Protein AF-0000000086738250 (afdb_homodimer)

Secondary structure (DSSP, 8-state):
--S----EEEEEHHHHTTT-TTS-HHHHHHHHTTTSSEEEEE-GGG-EEEEETTEEEEEPPPTT--S--TTHHHHHHHHHHHHHHHT---HHHHHHHHHHHHHHHHHSSSSS--HHHHHHHHHHHHHHHHHHHTT------------/-------EEEEEHHHHTTT-TTS-HHHHHHHHTTTSSEEEEE-GGG-EEEEETTEEEEEPPPTT--S--TTHHHHHHHHHHHHHHHT---HHHHHHHHHHHHHHHHHSSSSS--HHHHHHHHHHHHHHHHHHHHT------------

Foldseek 3Di:
DPVPDQQEAQEEPVVCCVVPVPDDPQQSQLVCQCPGQW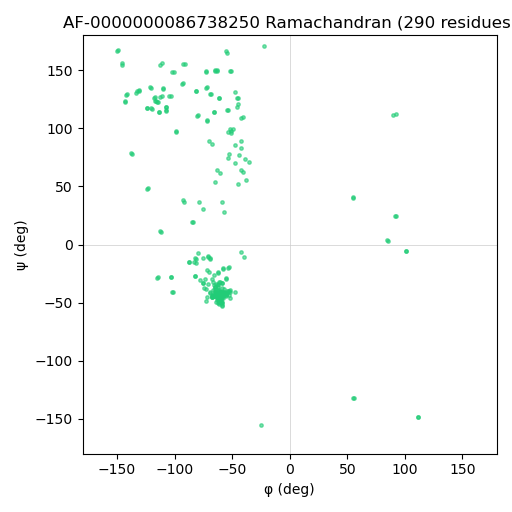YKYAYPQQAIWIYHNSHIDGAHADPQADPDLVCLSVQLVVQLVLCVVVPPDPPRLSSNLSRVLSSVQNNPPDVDRDPVSVVVSNVVVVVSVVVVVVVPPPPPPPPPPDD/DPVPPQQEAQEEPVVCCVVPVPDDPQQSQLVCQCPGQWYKYAYPQQAIWIYHNSHIDGAHADPLADPDLVCLSVQLVVQLVLCVVVPPDPPRLSSNLSRVLSSVQNNPPDNDRDPVSVVVSNVVVVVSVVVVVPVPPCPVPPPPPDD

InterPro domains:
  IPR002173 Carbohydrate/purine kinase, PfkB, conserved site [PS00584] (68-81)
  IPR011611 Carbohydrate kinase PfkB [PF00294] (27-113)
  IPR029056 Ribokinase-like [G3DSA:3.40.1190.20] (2-119)
  IPR029056 Ribokinase-like [SSF53613] (14-113)
  IPR052700 Carbohydrate kinase PfkB-like [PTHR43320] (13-122)

Solvent-accessible surface area (backbone atoms only — not comparable to full-atom values): 15496 Å² total; per-residue (Å²): 130,69,91,56,65,53,49,48,34,38,35,30,43,74,52,44,45,78,75,43,72,82,50,54,64,64,57,46,33,17,58,49,6,65,73,24,63,33,28,38,36,34,45,72,87,75,12,34,33,43,8,43,77,49,35,62,45,79,32,70,53,41,87,60,54,38,92,55,55,37,39,28,62,41,39,23,49,36,34,40,38,48,32,52,36,49,59,59,78,55,61,65,61,37,44,43,50,9,28,46,50,12,19,51,58,35,46,41,88,58,79,48,58,49,52,66,54,51,33,51,48,37,52,47,50,49,56,56,47,58,60,57,60,62,69,71,59,80,77,72,72,77,77,75,75,81,122,129,67,88,59,63,55,49,48,34,37,35,30,41,74,51,44,45,77,75,44,72,84,50,55,63,62,56,44,35,15,57,50,5,65,73,25,62,32,26,39,36,34,46,72,87,75,12,34,34,42,7,42,76,49,34,60,45,78,30,69,53,40,87,60,53,37,92,56,54,39,38,27,62,43,40,23,48,35,34,40,38,50,33,52,37,49,60,62,76,56,60,66,62,37,43,44,51,10,29,46,50,11,19,52,58,35,45,43,87,58,80,48,58,48,53,65,55,52,33,50,48,37,51,48,49,49,56,55,47,58,57,57,61,59,68,71,57,82,76,71,71,79,81,74,78,81,125

Organism: Gossypium schwendimanii (NCBI:txid34291)

Radius of gyration: 20.18 Å; Cα contacts (8 Å, |Δi|>4): 534; chains: 2; bounding box: 104×48×41 Å

pLDDT: mean 74.21, std 20.41, range [23.3, 97.75]

Sequence (294 aa):
MSPALRDTMMITARALCHFSSKESPISATRYLSHFVPLVSVTDGPKGSYIGVKGEAVYIPPSPCVPVDTCGAGDAYASGVLYGILRGVSDLKGMGTLAARIAATVVGQQGTRLRVQDAVDLAESFAFNLKGSSSSVSSDVGSDHISSMSPALRDTMMITARALCHFSSKESPISATRYLSHFVPLVSVTDGPKGSYIGVKGEAVYIPPSPCVPVDTCGAGDAYASGVLYGILRGVSDLKGMGTLAARIAATVVGQQGTRLRVQDAVDLAESFAFNLKGSSSSVSSDVGSDHISS

Structure (mmCIF, N/CA/C/O backbone):
data_AF-0000000086738250-model_v1
#
loop_
_entity.id
_entity.type
_entity.pdbx_description
1 polymer 'Carbohydrate kinase PfkB domain-containing protein'
#
loop_
_atom_site.group_PDB
_atom_site.id
_atom_site.type_symbol
_atom_site.label_atom_id
_atom_site.label_alt_id
_atom_site.label_comp_id
_atom_site.label_asym_id
_atom_site.label_entity_id
_atom_site.label_seq_id
_atom_site.pdbx_PDB_ins_code
_atom_site.Cartn_x
_atom_site.Cartn_y
_atom_site.Cartn_z
_atom_site.occupancy
_atom_site.B_iso_or_equiv
_atom_site.auth_seq_id
_atom_site.auth_comp_id
_atom_site.auth_asym_id
_atom_site.auth_atom_id
_atom_site.pdbx_PDB_model_num
ATOM 1 N N . MET A 1 1 ? -22.438 -4.637 9.43 1 27.69 1 MET A N 1
ATOM 2 C CA . MET A 1 1 ? -21.047 -4.766 9.867 1 27.69 1 MET A CA 1
ATOM 3 C C . MET A 1 1 ? -20.156 -3.801 9.094 1 27.69 1 MET A C 1
ATOM 5 O O . MET A 1 1 ? -20.172 -3.775 7.867 1 27.69 1 MET A O 1
ATOM 9 N N . SER A 1 2 ? -19.938 -2.691 9.57 1 34.25 2 SER A N 1
ATOM 10 C CA . SER A 1 2 ? -19.25 -1.516 9.047 1 34.25 2 SER A CA 1
ATOM 11 C C . SER A 1 2 ? -17.969 -1.904 8.312 1 34.25 2 SER A C 1
ATOM 13 O O . SER A 1 2 ? -17.25 -2.807 8.75 1 34.25 2 SER A O 1
ATOM 15 N N . PRO A 1 3 ? -17.922 -1.812 7.156 1 38.69 3 PRO A N 1
ATOM 16 C CA . PRO A 1 3 ? -16.719 -2.271 6.461 1 38.69 3 PRO A CA 1
ATOM 17 C C . PRO A 1 3 ? -15.43 -1.964 7.227 1 38.69 3 PRO A C 1
ATOM 19 O O . PRO A 1 3 ? -15.047 -0.797 7.359 1 38.69 3 PRO A O 1
ATOM 22 N N . ALA A 1 4 ? -15.211 -2.385 8.555 1 40.97 4 ALA A N 1
ATOM 23 C CA . ALA A 1 4 ? -14.234 -2.4 9.633 1 40.97 4 ALA A CA 1
ATOM 24 C C . ALA A 1 4 ? -12.812 -2.299 9.086 1 40.97 4 ALA A C 1
ATOM 26 O O . ALA A 1 4 ? -12.594 -2.375 7.875 1 40.97 4 ALA A O 1
ATOM 27 N N . LEU A 1 5 ? -11.781 -2.859 9.945 1 45.53 5 LEU A N 1
ATOM 28 C CA . LEU A 1 5 ? -10.32 -2.875 10.039 1 45.53 5 LEU A CA 1
ATOM 29 C C . LEU A 1 5 ? -9.703 -3.496 8.789 1 45.53 5 LEU A C 1
ATOM 31 O O . LEU A 1 5 ? -10 -4.645 8.453 1 45.53 5 LEU A O 1
ATOM 35 N N . ARG A 1 6 ? -9.789 -3.086 7.539 1 58.81 6 ARG A N 1
ATOM 36 C CA . ARG A 1 6 ? -9.445 -3.912 6.387 1 58.81 6 ARG A CA 1
ATOM 37 C C . ARG A 1 6 ? -7.938 -4.145 6.309 1 58.81 6 ARG A C 1
ATOM 39 O O . ARG A 1 6 ? -7.152 -3.205 6.449 1 58.81 6 ARG A O 1
ATOM 46 N N . ASP A 1 7 ? -7.441 -5.27 7 1 77.12 7 ASP A N 1
ATOM 47 C CA . ASP A 1 7 ? -6.098 -5.805 6.816 1 77.12 7 ASP A CA 1
ATOM 48 C C . ASP A 1 7 ? -5.816 -6.086 5.344 1 77.12 7 ASP A C 1
ATOM 50 O O . ASP A 1 7 ? -6.488 -6.91 4.723 1 77.12 7 ASP A O 1
ATOM 54 N N . THR A 1 8 ? -5.156 -5.098 4.781 1 88.12 8 THR A N 1
ATOM 55 C CA . THR A 1 8 ? -4.816 -5.27 3.373 1 88.12 8 THR A CA 1
ATOM 56 C C . THR A 1 8 ? -3.357 -5.695 3.219 1 88.12 8 THR A C 1
ATOM 58 O O . THR A 1 8 ? -2.533 -5.434 4.098 1 88.12 8 THR A O 1
ATOM 61 N N . MET A 1 9 ? -3.123 -6.434 2.234 1 92.38 9 MET A N 1
ATOM 62 C CA . MET A 1 9 ? -1.775 -6.824 1.833 1 92.38 9 MET A CA 1
ATOM 63 C C . MET A 1 9 ? -1.503 -6.434 0.385 1 92.38 9 MET A C 1
ATOM 65 O O . MET A 1 9 ? -2.258 -6.805 -0.516 1 92.38 9 MET A O 1
ATOM 69 N N . MET A 1 10 ? -0.535 -5.566 0.178 1 94.31 10 MET A N 1
ATOM 70 C CA . MET A 1 10 ? -0.064 -5.191 -1.152 1 94.31 10 MET A CA 1
ATOM 71 C C . MET A 1 10 ? 1.308 -5.797 -1.435 1 94.31 10 MET A C 1
ATOM 73 O O . MET A 1 10 ? 2.273 -5.512 -0.726 1 94.31 10 MET A O 1
ATOM 77 N N . ILE A 1 11 ? 1.411 -6.66 -2.484 1 91.38 11 ILE A N 1
ATOM 78 C CA . ILE A 1 11 ? 2.676 -7.34 -2.748 1 91.38 11 ILE A CA 1
ATOM 79 C C . ILE A 1 11 ? 2.859 -7.52 -4.254 1 91.38 11 ILE A C 1
ATOM 81 O O . ILE A 1 11 ? 1.892 -7.461 -5.016 1 91.38 11 ILE A O 1
ATOM 85 N N . THR A 1 12 ? 4.062 -7.625 -4.66 1 88.19 12 THR A N 1
ATOM 86 C CA . THR A 1 12 ? 4.359 -7.945 -6.051 1 88.19 12 THR A CA 1
ATOM 87 C C . THR A 1 12 ? 4.488 -9.453 -6.242 1 88.19 12 THR A C 1
ATOM 89 O O . THR A 1 12 ? 4.816 -10.18 -5.301 1 88.19 12 THR A O 1
ATOM 92 N N . ALA A 1 13 ? 4.262 -9.914 -7.438 1 86.5 13 ALA A N 1
ATOM 93 C CA . ALA A 1 13 ? 4.406 -11.336 -7.742 1 86.5 13 ALA A CA 1
ATOM 94 C C . ALA A 1 13 ? 5.824 -11.82 -7.441 1 86.5 13 ALA A C 1
ATOM 96 O O . ALA A 1 13 ? 6.016 -12.953 -6.992 1 86.5 13 ALA A O 1
ATOM 97 N N . ARG A 1 14 ? 6.766 -10.977 -7.625 1 82.31 14 ARG A N 1
ATOM 98 C CA . ARG A 1 14 ? 8.156 -11.32 -7.348 1 82.31 14 ARG A CA 1
ATOM 99 C C . ARG A 1 14 ? 8.367 -11.578 -5.859 1 82.31 14 ARG A C 1
ATOM 101 O O . ARG A 1 14 ? 9.086 -12.508 -5.477 1 82.31 14 ARG A O 1
ATOM 108 N N . ALA A 1 15 ? 7.816 -10.766 -5.062 1 81.62 15 ALA A N 1
ATOM 109 C CA . ALA A 1 15 ? 7.93 -10.93 -3.617 1 81.62 15 ALA A CA 1
ATOM 110 C C . ALA A 1 15 ? 7.215 -12.195 -3.15 1 81.62 15 ALA A C 1
ATOM 112 O O . ALA A 1 15 ? 7.656 -12.859 -2.207 1 81.62 15 ALA A O 1
ATOM 113 N N . LEU A 1 16 ? 6.113 -12.562 -3.768 1 78.81 16 LEU A N 1
ATOM 114 C CA . LEU A 1 16 ? 5.332 -13.742 -3.414 1 78.81 16 LEU A CA 1
ATOM 115 C C . LEU A 1 16 ? 6.141 -15.016 -3.641 1 78.81 16 LEU A C 1
ATOM 117 O O . LEU A 1 16 ? 5.953 -16 -2.936 1 78.81 16 LEU A O 1
ATOM 121 N N . CYS A 1 17 ? 6.949 -15.016 -4.609 1 73.81 17 CYS A N 1
ATOM 122 C CA . CYS A 1 17 ? 7.746 -16.188 -4.957 1 73.81 17 CYS A CA 1
ATOM 123 C C . CYS A 1 17 ? 8.617 -16.625 -3.785 1 73.81 17 CYS A C 1
ATOM 125 O O . CYS A 1 17 ? 8.992 -17.797 -3.688 1 73.81 17 CYS A O 1
ATOM 127 N N . HIS A 1 18 ? 8.812 -15.703 -2.918 1 70.75 18 HIS A N 1
ATOM 128 C CA . HIS A 1 18 ? 9.641 -16.031 -1.763 1 70.75 18 HIS A CA 1
ATOM 129 C C . HIS A 1 18 ? 8.828 -16.734 -0.683 1 70.75 18 HIS A C 1
ATOM 131 O O . HIS A 1 18 ? 9.398 -17.359 0.22 1 70.75 18 HIS A O 1
ATOM 137 N N . PHE A 1 19 ? 7.52 -16.672 -0.781 1 67.44 19 PHE A N 1
ATOM 138 C CA . PHE A 1 19 ? 6.633 -17.297 0.199 1 67.44 19 PHE A CA 1
ATOM 139 C C . PHE A 1 19 ? 6.059 -18.594 -0.337 1 67.44 19 PHE A C 1
ATOM 141 O O . PHE A 1 19 ? 5.789 -19.531 0.43 1 67.44 19 PHE A O 1
ATOM 148 N N . SER A 1 20 ? 5.707 -18.578 -1.537 1 62.19 20 SER A N 1
ATOM 149 C CA . SER A 1 20 ? 5.07 -19.766 -2.105 1 62.19 20 SER A CA 1
ATOM 150 C C . SER A 1 20 ? 5.609 -20.062 -3.5 1 62.19 20 SER A C 1
ATOM 152 O O . SER A 1 20 ? 5.074 -19.578 -4.496 1 62.19 20 SER A O 1
ATOM 154 N N . SER A 1 21 ? 6.742 -20.641 -3.609 1 60.38 21 SER A N 1
ATOM 155 C CA . SER A 1 21 ? 7.469 -20.891 -4.852 1 60.38 21 SER A CA 1
ATOM 156 C C . SER A 1 21 ? 6.594 -21.625 -5.863 1 60.38 21 SER A C 1
ATOM 158 O O . SER A 1 21 ? 6.805 -21.5 -7.074 1 60.38 21 SER A O 1
ATOM 160 N N . LYS A 1 22 ? 5.648 -22.219 -5.492 1 63.94 22 LYS A N 1
ATOM 161 C CA . LYS A 1 22 ? 5.09 -23.156 -6.477 1 63.94 22 LYS A CA 1
ATOM 162 C C . LYS A 1 22 ? 3.721 -22.672 -6.961 1 63.94 22 LYS A C 1
ATOM 164 O O . LYS A 1 22 ? 3.115 -23.297 -7.832 1 63.94 22 LYS A O 1
ATOM 169 N N . GLU A 1 23 ? 3.398 -21.5 -6.629 1 77.81 23 GLU A N 1
ATOM 170 C CA . GLU A 1 23 ? 2.023 -21.172 -6.992 1 77.81 23 GLU A CA 1
ATOM 171 C C . GLU A 1 23 ? 1.977 -19.969 -7.941 1 77.81 23 GLU A C 1
ATOM 173 O O . GLU A 1 23 ? 2.879 -19.125 -7.934 1 77.81 23 GLU A O 1
ATOM 178 N N . SER A 1 24 ? 1.119 -20.172 -9.023 1 90 24 SER A N 1
ATOM 179 C CA . SER A 1 24 ? 0.836 -19.016 -9.859 1 90 24 SER A CA 1
ATOM 180 C C . SER A 1 24 ? 0.384 -17.828 -9.023 1 90 24 SER A C 1
ATOM 182 O O . SER A 1 24 ? -0.165 -18 -7.93 1 90 24 SER A O 1
ATOM 184 N N . PRO A 1 25 ? 0.706 -16.625 -9.516 1 91.88 25 PRO A N 1
ATOM 185 C CA . PRO A 1 25 ? 0.291 -15.445 -8.766 1 91.88 25 PRO A CA 1
ATOM 186 C C . PRO A 1 25 ? -1.201 -15.445 -8.438 1 91.88 25 PRO A C 1
ATOM 188 O O . PRO A 1 25 ? -1.599 -15.039 -7.344 1 91.88 25 PRO A O 1
ATOM 191 N N . ILE A 1 26 ? -2.018 -15.875 -9.406 1 93.88 26 ILE A N 1
ATOM 192 C CA . ILE A 1 26 ? -3.455 -15.875 -9.164 1 93.88 26 ILE A CA 1
ATOM 193 C C . ILE A 1 26 ? -3.793 -16.875 -8.062 1 93.88 26 ILE A C 1
ATOM 195 O O . ILE A 1 26 ? -4.633 -16.609 -7.199 1 93.88 26 ILE A O 1
ATOM 199 N N . SER A 1 27 ? -3.227 -18.062 -8.086 1 92.81 27 SER A N 1
ATOM 200 C CA . SER A 1 27 ? -3.459 -19.062 -7.059 1 92.81 27 SER A CA 1
ATOM 201 C C . SER A 1 27 ? -2.986 -18.578 -5.691 1 92.81 27 SER A C 1
ATOM 203 O O . SER A 1 27 ? -3.658 -18.797 -4.684 1 92.81 27 SER A O 1
ATOM 205 N N . ALA A 1 28 ? -1.826 -17.984 -5.68 1 90.5 28 ALA A N 1
ATOM 206 C CA . ALA A 1 28 ? -1.293 -17.438 -4.438 1 90.5 28 ALA A CA 1
ATOM 207 C C . ALA A 1 28 ? -2.211 -16.359 -3.879 1 90.5 28 ALA A C 1
ATOM 209 O O . ALA A 1 28 ? -2.451 -16.297 -2.67 1 90.5 28 ALA A O 1
ATOM 210 N N . THR A 1 29 ? -2.705 -15.469 -4.742 1 93.31 29 THR A N 1
ATOM 211 C CA . THR A 1 29 ? -3.625 -14.414 -4.344 1 93.31 29 THR A CA 1
ATOM 212 C C . THR A 1 29 ? -4.883 -15 -3.709 1 93.31 29 THR A C 1
ATOM 214 O O . THR A 1 29 ? -5.324 -14.539 -2.652 1 93.31 29 THR A O 1
ATOM 217 N N . ARG A 1 30 ? -5.438 -16.016 -4.355 1 93.31 30 ARG A N 1
ATOM 218 C CA . ARG A 1 30 ? -6.617 -16.703 -3.828 1 93.31 30 ARG A CA 1
ATOM 219 C C . ARG A 1 30 ? -6.34 -17.281 -2.443 1 93.31 30 ARG A C 1
ATOM 221 O O . ARG A 1 30 ? -7.141 -17.094 -1.521 1 93.31 30 ARG A O 1
ATOM 228 N N . TYR A 1 31 ? -5.273 -17.938 -2.412 1 90 31 TYR A N 1
ATOM 229 C CA . TYR A 1 31 ? -4.906 -18.594 -1.163 1 90 31 TYR A CA 1
ATOM 230 C C . TYR A 1 31 ? -4.766 -17.594 -0.034 1 90 31 TYR A C 1
ATOM 232 O O . TYR A 1 31 ? -5.352 -17.75 1.038 1 90 31 TYR A O 1
ATOM 240 N N . LEU A 1 32 ? -4.004 -16.562 -0.219 1 89 32 LEU A N 1
ATOM 241 C CA . LEU A 1 32 ? -3.734 -15.555 0.799 1 89 32 LEU A CA 1
ATOM 242 C C . LEU A 1 32 ? -5.02 -14.852 1.215 1 89 32 LEU A C 1
ATOM 244 O O . LEU A 1 32 ? -5.156 -14.422 2.363 1 89 32 LEU A O 1
ATOM 248 N N . SER A 1 33 ? -5.953 -14.703 0.279 1 92.06 33 SER A N 1
ATOM 249 C CA . SER A 1 33 ? -7.18 -13.953 0.528 1 92.06 33 SER A CA 1
ATOM 250 C C . SER A 1 33 ? -8.086 -14.688 1.507 1 92.06 33 SER A C 1
ATOM 252 O O . SER A 1 33 ? -9.078 -14.133 1.98 1 92.06 33 SER A O 1
ATOM 254 N N . HIS A 1 34 ? -7.762 -15.992 1.787 1 90.38 34 HIS A N 1
ATOM 255 C CA . HIS A 1 34 ? -8.477 -16.703 2.844 1 90.38 34 HIS A CA 1
ATOM 256 C C . HIS A 1 34 ? -8.102 -16.156 4.219 1 90.38 34 HIS A C 1
ATOM 258 O O . HIS A 1 34 ? -8.867 -16.297 5.176 1 90.38 34 HIS A O 1
ATOM 264 N N . PHE A 1 35 ? -6.926 -15.539 4.305 1 85.38 35 PHE A N 1
ATOM 265 C CA . PHE A 1 35 ? -6.395 -15.156 5.605 1 85.38 35 PHE A CA 1
ATOM 266 C C . PHE A 1 35 ? -6.316 -13.641 5.73 1 85.38 35 PHE A C 1
ATOM 268 O O . PHE A 1 35 ? -6.297 -13.102 6.844 1 85.38 35 PHE A O 1
ATOM 275 N N . VAL A 1 36 ? -6.176 -12.984 4.734 1 88.31 36 VAL A N 1
ATOM 276 C CA . VAL A 1 36 ? -6.098 -11.531 4.684 1 88.31 36 VAL A CA 1
ATOM 277 C C . VAL A 1 36 ? -7.328 -10.969 3.973 1 88.31 36 VAL A C 1
ATOM 279 O O . VAL A 1 36 ? -7.668 -11.406 2.871 1 88.31 36 VAL A O 1
ATOM 282 N N . PRO A 1 37 ? -8.047 -10.055 4.539 1 90.31 37 PRO A N 1
ATOM 283 C CA . PRO A 1 37 ? -9.32 -9.578 3.992 1 90.31 37 PRO A CA 1
ATOM 284 C C . PRO A 1 37 ? -9.195 -9.109 2.543 1 90.31 37 PRO A C 1
ATOM 286 O O . PRO A 1 37 ? -10.125 -9.297 1.748 1 90.31 37 PRO A O 1
ATOM 289 N N . LEU A 1 38 ? -8.164 -8.445 2.174 1 92.56 38 LEU A N 1
ATOM 290 C CA . LEU A 1 38 ? -7.949 -8.008 0.797 1 92.56 38 LEU A CA 1
ATOM 291 C C . LEU A 1 38 ? -6.473 -8.102 0.425 1 92.56 38 LEU A C 1
ATOM 293 O O . LEU A 1 38 ? -5.617 -7.551 1.125 1 92.56 38 LEU A O 1
ATOM 297 N N . VAL A 1 39 ? -6.164 -8.828 -0.609 1 93.75 39 VAL A N 1
ATOM 298 C CA . VAL A 1 39 ? -4.809 -9.023 -1.113 1 93.75 39 VAL A CA 1
ATOM 299 C C . VAL A 1 39 ? -4.703 -8.477 -2.535 1 93.75 39 VAL A C 1
ATOM 301 O O . VAL A 1 39 ? -5.551 -8.766 -3.383 1 93.75 39 VAL A O 1
ATOM 304 N N . SER A 1 40 ? -3.785 -7.637 -2.756 1 95.88 40 SER A N 1
ATOM 305 C CA . SER A 1 40 ? -3.488 -7.164 -4.105 1 95.88 40 SER A CA 1
ATOM 306 C C . SER A 1 40 ? -2.088 -7.578 -4.539 1 95.88 40 SER A C 1
ATOM 308 O O . SER A 1 40 ? -1.107 -7.305 -3.846 1 95.88 40 SER A O 1
ATOM 310 N N . VAL A 1 41 ? -1.977 -8.289 -5.668 1 94.12 41 VAL A N 1
ATOM 311 C CA . VAL A 1 41 ? -0.716 -8.773 -6.223 1 94.12 41 VAL A CA 1
ATOM 312 C C . VAL A 1 41 ? -0.507 -8.188 -7.617 1 94.12 41 VAL A C 1
ATOM 314 O O . VAL A 1 41 ? -1.335 -8.391 -8.508 1 94.12 41 VAL A O 1
ATOM 317 N N . THR A 1 42 ? 0.536 -7.402 -7.785 1 93.38 42 THR A N 1
ATOM 318 C CA . THR A 1 42 ? 0.885 -6.898 -9.109 1 93.38 42 THR A CA 1
ATOM 319 C C . THR A 1 42 ? 1.888 -7.824 -9.797 1 93.38 42 THR A C 1
ATOM 321 O O . THR A 1 42 ? 2.822 -8.312 -9.156 1 93.38 42 THR A O 1
ATOM 324 N N . ASP A 1 43 ? 1.705 -8.062 -11.078 1 90.19 43 ASP A N 1
ATOM 325 C CA . ASP A 1 43 ? 2.521 -8.992 -11.859 1 90.19 43 ASP A CA 1
ATOM 326 C C . ASP A 1 43 ? 3.141 -8.289 -13.07 1 90.19 43 ASP A C 1
ATOM 328 O O . ASP A 1 43 ? 3.033 -8.781 -14.195 1 90.19 43 ASP A O 1
ATOM 332 N N . GLY A 1 44 ? 3.725 -7.129 -12.805 1 84.69 44 GLY A N 1
ATOM 333 C CA . GLY A 1 44 ? 4.371 -6.383 -13.875 1 84.69 44 GLY A CA 1
ATOM 334 C C . GLY A 1 44 ? 3.449 -6.094 -15.047 1 84.69 44 GLY A C 1
ATOM 335 O O . GLY A 1 44 ? 2.334 -5.602 -14.859 1 84.69 44 GLY A O 1
ATOM 336 N N . PRO A 1 45 ? 3.982 -6.371 -16.219 1 84.25 45 PRO A N 1
ATOM 337 C CA . PRO A 1 45 ? 3.201 -6.082 -17.422 1 84.25 45 PRO A CA 1
ATOM 338 C C . PRO A 1 45 ? 2.02 -7.031 -17.609 1 84.25 45 PRO A C 1
ATOM 340 O O . PRO A 1 45 ? 1.162 -6.801 -18.469 1 84.25 45 PRO A O 1
ATOM 343 N N . LYS A 1 46 ? 1.938 -8.078 -16.859 1 90.5 46 LYS A N 1
ATOM 344 C CA . LYS A 1 46 ? 0.868 -9.062 -16.984 1 90.5 46 LYS A CA 1
ATOM 345 C C . LYS A 1 46 ? -0.399 -8.586 -16.266 1 90.5 46 LYS A C 1
ATOM 347 O O . LYS A 1 46 ? -1.473 -9.164 -16.453 1 90.5 46 LYS A O 1
ATOM 352 N N . GLY A 1 47 ? -0.279 -7.559 -15.469 1 93.5 47 GLY A N 1
ATOM 353 C CA . GLY A 1 47 ? -1.44 -7.043 -14.766 1 93.5 47 GLY A CA 1
ATOM 354 C C . GLY A 1 47 ? -1.378 -7.266 -13.266 1 93.5 47 GLY A C 1
ATOM 355 O O . GLY A 1 47 ? -0.316 -7.125 -12.656 1 93.5 47 GLY A O 1
ATOM 356 N N . SER A 1 48 ? -2.531 -7.441 -12.688 1 95.88 48 SER A N 1
ATOM 357 C CA . SER A 1 48 ? -2.615 -7.613 -11.242 1 95.88 48 SER A CA 1
ATOM 358 C C . SER A 1 48 ? -3.803 -8.484 -10.859 1 95.88 48 SER A C 1
ATOM 360 O O . SER A 1 48 ? -4.629 -8.828 -11.703 1 95.88 48 SER A O 1
ATOM 362 N N . TYR A 1 49 ? -3.791 -8.914 -9.633 1 97 49 TYR A N 1
ATOM 363 C CA . TYR A 1 49 ? -4.844 -9.727 -9.031 1 97 49 TYR A CA 1
ATOM 364 C C . TYR A 1 49 ? -5.277 -9.148 -7.688 1 97 49 TYR A C 1
ATOM 366 O O . TYR A 1 49 ? -4.441 -8.734 -6.883 1 97 49 TYR A O 1
ATOM 374 N N . ILE A 1 50 ? -6.551 -9.055 -7.512 1 97.06 50 ILE A N 1
ATOM 375 C CA . ILE A 1 50 ? -7.105 -8.664 -6.223 1 97.06 50 ILE A CA 1
ATOM 376 C C . ILE A 1 50 ? -7.914 -9.82 -5.637 1 97.06 50 ILE A C 1
ATOM 378 O O . ILE A 1 50 ? -8.812 -10.352 -6.289 1 97.06 50 ILE A O 1
ATOM 382 N N . GLY A 1 51 ? -7.516 -10.227 -4.461 1 96 51 GLY A N 1
ATOM 383 C CA . GLY A 1 51 ? -8.164 -11.352 -3.803 1 96 51 GLY A CA 1
ATOM 384 C C . GLY A 1 51 ? -8.977 -10.945 -2.588 1 96 51 GLY A C 1
ATOM 385 O O . GLY A 1 51 ? -8.531 -10.117 -1.791 1 96 51 GLY A O 1
ATOM 386 N N . VAL A 1 52 ? -10.18 -11.5 -2.508 1 94.81 52 VAL A N 1
ATOM 387 C CA . VAL A 1 52 ? -11.07 -11.328 -1.36 1 94.81 52 VAL A CA 1
ATOM 388 C C . VAL A 1 52 ? -11.805 -12.633 -1.08 1 94.81 52 VAL A C 1
ATOM 390 O O . VAL A 1 52 ? -12.305 -13.289 -2.002 1 94.81 52 VAL A O 1
ATOM 393 N N . LYS A 1 53 ? -11.758 -13.078 0.175 1 94.5 53 LYS A N 1
ATOM 394 C CA . LYS A 1 53 ? -12.547 -14.211 0.655 1 94.5 53 LYS A CA 1
ATOM 395 C C . LYS A 1 53 ? -12.305 -15.453 -0.196 1 94.5 53 LYS A C 1
ATOM 397 O O . LYS A 1 53 ? -13.25 -16.125 -0.607 1 94.5 53 LYS A O 1
ATOM 402 N N . GLY A 1 54 ? -11.094 -15.648 -0.552 1 94.31 54 GLY A N 1
ATOM 403 C CA . GLY A 1 54 ? -10.727 -16.875 -1.253 1 94.31 54 GLY A CA 1
ATOM 404 C C . GLY A 1 54 ? -10.945 -16.781 -2.752 1 94.31 54 GLY A C 1
ATOM 405 O O . GLY A 1 54 ? -10.852 -17.797 -3.455 1 94.31 54 GLY A O 1
ATOM 406 N N . GLU A 1 55 ? -11.352 -15.648 -3.238 1 96.31 55 GLU A N 1
ATOM 407 C CA . GLU A 1 55 ? -11.492 -15.398 -4.668 1 96.31 55 GLU A CA 1
ATOM 408 C C . GLU A 1 55 ? -10.453 -14.398 -5.16 1 96.31 55 GLU A C 1
ATOM 410 O O . GLU A 1 55 ? -9.891 -13.641 -4.367 1 96.31 55 GLU A O 1
ATOM 415 N N . ALA A 1 56 ? -10.164 -14.484 -6.477 1 96.62 56 ALA A N 1
ATOM 416 C CA . ALA A 1 56 ? -9.234 -13.531 -7.086 1 96.62 56 ALA A CA 1
ATOM 417 C C . ALA A 1 56 ? -9.789 -12.992 -8.398 1 96.62 56 ALA A C 1
ATOM 419 O O . ALA A 1 56 ? -10.312 -13.75 -9.219 1 96.62 56 ALA A O 1
ATOM 420 N N . VAL A 1 57 ? -9.766 -11.695 -8.531 1 97.38 57 VAL A N 1
ATOM 421 C CA . VAL A 1 57 ? -10.164 -11.016 -9.758 1 97.38 57 VAL A CA 1
ATOM 422 C C . VAL A 1 57 ? -8.93 -10.547 -10.523 1 97.38 57 VAL A C 1
ATOM 424 O O . VAL A 1 57 ? -8.016 -9.953 -9.93 1 97.38 57 VAL A O 1
ATOM 427 N N . TYR A 1 58 ? -8.883 -10.906 -11.75 1 97.69 58 TYR A N 1
ATOM 428 C CA . TYR A 1 58 ? -7.797 -10.453 -12.617 1 97.69 58 TYR A CA 1
ATOM 429 C C . TYR A 1 58 ? -8.078 -9.047 -13.141 1 97.69 58 TYR A C 1
ATOM 431 O O . TYR A 1 58 ? -9.188 -8.75 -13.578 1 97.69 58 TYR A O 1
ATOM 439 N N . ILE A 1 59 ? -7.09 -8.148 -13.055 1 97.31 59 ILE A N 1
ATOM 440 C CA . ILE A 1 59 ? -7.125 -6.789 -13.586 1 97.31 59 ILE A CA 1
ATOM 441 C C . ILE A 1 59 ? -6.102 -6.656 -14.719 1 97.31 59 ILE A C 1
ATOM 443 O O . ILE A 1 59 ? -4.895 -6.762 -14.484 1 97.31 59 ILE A O 1
ATOM 447 N N . PRO A 1 60 ? -6.488 -6.445 -15.961 1 94.88 60 PRO A N 1
ATOM 448 C CA . PRO A 1 60 ? -5.527 -6.234 -17.047 1 94.88 60 PRO A CA 1
ATOM 449 C C . PRO A 1 60 ? -4.688 -4.973 -16.859 1 94.88 60 PRO A C 1
ATOM 451 O O . PRO A 1 60 ? -5.133 -4.027 -16.188 1 94.88 60 PRO A O 1
ATOM 454 N N . PRO A 1 61 ? -3.422 -5.043 -17.391 1 89.5 61 PRO A N 1
ATOM 455 C CA . PRO A 1 61 ? -2.617 -3.82 -17.344 1 89.5 61 PRO A CA 1
ATOM 456 C C . PRO A 1 61 ? -3.197 -2.691 -18.188 1 89.5 61 PRO A C 1
ATOM 458 O O . PRO A 1 61 ? -3.947 -2.947 -19.125 1 89.5 61 PRO A O 1
ATOM 461 N N . SER A 1 62 ? -2.938 -1.405 -17.703 1 85.44 62 SER A N 1
ATOM 462 C CA . SER A 1 62 ? -3.316 -0.278 -18.547 1 85.44 62 SER A CA 1
ATOM 463 C C . SER A 1 62 ? -2.393 -0.157 -19.75 1 85.44 62 SER A C 1
ATOM 465 O O . SER A 1 62 ? -1.188 -0.399 -19.641 1 85.44 62 SER A O 1
ATOM 467 N N . PRO A 1 63 ? -2.912 0.052 -20.844 1 73.5 63 PRO A N 1
ATOM 468 C CA . PRO A 1 63 ? -2.133 0.089 -22.094 1 73.5 63 PRO A CA 1
ATOM 469 C C . PRO A 1 63 ? -0.984 1.094 -22.031 1 73.5 63 PRO A C 1
ATOM 471 O O . PRO A 1 63 ? 0.012 0.936 -22.75 1 73.5 63 PRO A O 1
ATOM 474 N N . CYS A 1 64 ? -1.029 2.109 -21.359 1 60.75 64 CYS A N 1
ATOM 475 C CA . CYS A 1 64 ? -0.018 3.158 -21.422 1 60.75 64 CYS A CA 1
ATOM 476 C C . CYS A 1 64 ? 1.066 2.932 -20.375 1 60.75 64 CYS A C 1
ATOM 478 O O . CYS A 1 64 ? 1.505 3.875 -19.719 1 60.75 64 CYS A O 1
ATOM 480 N N . VAL A 1 65 ? 1.364 1.731 -20.219 1 57.22 65 VAL A N 1
ATOM 481 C CA . VAL A 1 65 ? 2.426 1.602 -19.234 1 57.22 65 VAL A CA 1
ATOM 482 C C . VAL A 1 65 ? 3.777 1.905 -19.875 1 57.22 65 VAL A C 1
ATOM 484 O O . VAL A 1 65 ? 4.129 1.315 -20.891 1 57.22 65 VAL A O 1
ATOM 487 N N . PRO A 1 66 ? 4.352 3.068 -19.438 1 58.16 66 PRO A N 1
ATOM 488 C CA . PRO A 1 66 ? 5.648 3.439 -20 1 58.16 66 PRO A CA 1
ATOM 489 C C . PRO A 1 66 ? 6.699 2.344 -19.844 1 58.16 66 PRO A C 1
ATOM 491 O O . PRO A 1 66 ? 6.512 1.411 -19.062 1 58.16 66 PRO A O 1
ATOM 494 N N . VAL A 1 67 ? 7.762 2.52 -20.609 1 52.59 67 VAL A N 1
ATOM 495 C CA . VAL A 1 67 ? 8.945 1.673 -20.734 1 52.59 67 VAL A CA 1
ATOM 496 C C . VAL A 1 67 ? 9.562 1.433 -19.359 1 52.59 67 VAL A C 1
ATOM 498 O O . VAL A 1 67 ? 9.953 0.31 -19.031 1 52.59 67 VAL A O 1
ATOM 501 N N . ASP A 1 68 ? 9.594 2.559 -18.578 1 56.97 68 ASP A N 1
ATOM 502 C CA . ASP A 1 68 ? 10.188 2.367 -17.25 1 56.97 68 ASP A CA 1
ATOM 503 C C . ASP A 1 68 ? 9.102 2.184 -16.188 1 56.97 68 ASP A C 1
ATOM 505 O O . ASP A 1 68 ? 8.359 3.119 -15.891 1 56.97 68 ASP A O 1
ATOM 509 N N . THR A 1 69 ? 8.891 1 -15.938 1 61.81 69 THR A N 1
ATOM 510 C CA . THR A 1 69 ? 7.812 0.63 -15.031 1 61.81 69 THR A CA 1
ATOM 511 C C . THR A 1 69 ? 8.273 0.714 -13.578 1 61.81 69 THR A C 1
ATOM 513 O O . THR A 1 69 ? 7.629 0.16 -12.688 1 61.81 69 THR A O 1
ATOM 516 N N . CYS A 1 70 ? 9.445 1.547 -13.484 1 65.5 70 CYS A N 1
ATOM 517 C CA . CYS A 1 70 ? 9.891 1.649 -12.094 1 65.5 70 CYS A CA 1
ATOM 518 C C . CYS A 1 70 ? 8.859 2.381 -11.242 1 65.5 70 CYS A C 1
ATOM 520 O O . CYS A 1 70 ? 8.445 3.494 -11.578 1 65.5 70 CYS A O 1
ATOM 522 N N . GLY A 1 71 ? 8.273 1.67 -10.328 1 77.56 71 GLY A N 1
ATOM 523 C CA . GLY A 1 71 ? 7.328 2.289 -9.414 1 77.56 71 GLY A CA 1
ATOM 524 C C . GLY A 1 71 ? 5.883 2.027 -9.781 1 77.56 71 GLY A C 1
ATOM 525 O O . GLY A 1 71 ? 4.969 2.422 -9.055 1 77.56 71 GLY A O 1
ATOM 526 N N . ALA A 1 72 ? 5.715 1.377 -10.93 1 83.69 72 ALA A N 1
ATOM 527 C CA . ALA A 1 72 ? 4.34 1.121 -11.359 1 83.69 72 ALA A CA 1
ATOM 528 C C . ALA A 1 72 ? 3.57 0.334 -10.305 1 83.69 72 ALA A C 1
ATOM 530 O O . ALA A 1 72 ? 2.402 0.621 -10.039 1 83.69 72 ALA A O 1
ATOM 531 N N . GLY A 1 73 ? 4.234 -0.68 -9.727 1 87.06 73 GLY A N 1
ATOM 532 C CA . GLY A 1 73 ? 3.596 -1.455 -8.672 1 87.06 73 GLY A CA 1
ATOM 533 C C . GLY A 1 73 ? 3.215 -0.621 -7.465 1 87.06 73 GLY A C 1
ATOM 534 O O . GLY A 1 73 ? 2.123 -0.776 -6.914 1 87.06 73 GLY A O 1
ATOM 535 N N . ASP A 1 74 ? 4.102 0.292 -7.078 1 86.94 74 ASP A N 1
ATOM 536 C CA . ASP A 1 74 ? 3.832 1.176 -5.949 1 86.94 74 ASP A CA 1
ATOM 537 C C . ASP A 1 74 ? 2.689 2.139 -6.262 1 86.94 74 ASP A C 1
ATOM 539 O O . ASP A 1 74 ? 1.841 2.404 -5.41 1 86.94 74 ASP A O 1
ATOM 543 N N . ALA A 1 75 ? 2.725 2.682 -7.418 1 85.81 75 ALA A N 1
ATOM 544 C CA . ALA A 1 75 ? 1.639 3.57 -7.828 1 85.81 75 ALA A CA 1
ATOM 545 C C . ALA A 1 75 ? 0.306 2.826 -7.863 1 85.81 75 ALA A C 1
ATOM 547 O O . ALA A 1 75 ? -0.717 3.352 -7.418 1 85.81 75 ALA A O 1
ATOM 548 N N . TYR A 1 76 ? 0.319 1.621 -8.422 1 89.12 76 TYR A N 1
ATOM 549 C CA . TYR A 1 76 ? -0.886 0.799 -8.453 1 89.12 76 TYR A CA 1
ATOM 550 C C . TYR A 1 76 ? -1.405 0.534 -7.047 1 89.12 76 TYR A C 1
ATOM 552 O O . TYR A 1 76 ? -2.596 0.706 -6.773 1 89.12 76 TYR A O 1
ATOM 560 N N . ALA A 1 77 ? -0.5 0.078 -6.18 1 91.62 77 ALA A N 1
ATOM 561 C CA . ALA A 1 77 ? -0.875 -0.199 -4.793 1 91.62 77 ALA A CA 1
ATOM 562 C C . ALA A 1 77 ? -1.497 1.03 -4.137 1 91.62 77 ALA A C 1
ATOM 564 O O . ALA A 1 77 ? -2.492 0.921 -3.418 1 91.62 77 ALA A O 1
ATOM 565 N N . SER A 1 78 ? -0.895 2.182 -4.359 1 87.12 78 SER A N 1
ATOM 566 C CA . SER A 1 78 ? -1.442 3.424 -3.82 1 87.12 78 SER A CA 1
ATOM 567 C C . SER A 1 78 ? -2.861 3.666 -4.324 1 87.12 78 SER A C 1
ATOM 569 O O . SER A 1 78 ? -3.719 4.141 -3.576 1 87.12 78 SER A O 1
ATOM 571 N N . GLY A 1 79 ? -3.08 3.414 -5.57 1 86.81 79 GLY A N 1
ATOM 572 C CA . GLY A 1 79 ? -4.414 3.553 -6.133 1 86.81 79 GLY A CA 1
ATOM 573 C C . GLY A 1 79 ? -5.426 2.613 -5.504 1 86.81 79 GLY A C 1
ATOM 574 O O . GLY A 1 79 ? -6.547 3.021 -5.191 1 86.81 79 GLY A O 1
ATOM 575 N N . VAL A 1 80 ? -5.094 1.367 -5.336 1 91.44 80 VAL A N 1
ATOM 576 C CA . VAL A 1 80 ? -5.977 0.396 -4.699 1 91.44 80 VAL A CA 1
ATOM 577 C C . VAL A 1 80 ? -6.305 0.849 -3.279 1 91.44 80 VAL A C 1
ATOM 579 O O . VAL A 1 80 ? -7.473 0.854 -2.877 1 91.44 80 VAL A O 1
ATOM 582 N N . LEU A 1 81 ? -5.281 1.245 -2.539 1 88.62 81 LEU A N 1
ATOM 583 C CA . LEU A 1 81 ? -5.469 1.68 -1.16 1 88.62 81 LEU A CA 1
ATOM 584 C C . LEU A 1 81 ? -6.375 2.904 -1.096 1 88.62 81 LEU A C 1
ATOM 586 O O . LEU A 1 81 ? -7.211 3.018 -0.196 1 88.62 81 LEU A O 1
ATOM 590 N N . TYR A 1 82 ? -6.199 3.754 -2.021 1 83.69 82 TYR A N 1
ATOM 591 C CA . TYR A 1 82 ? -7.074 4.918 -2.08 1 83.69 82 TYR A CA 1
ATOM 592 C C . TYR A 1 82 ? -8.523 4.504 -2.289 1 83.69 82 TYR A C 1
ATOM 594 O O . TYR A 1 82 ? -9.43 5.031 -1.635 1 83.69 82 TYR A O 1
ATOM 602 N N . GLY A 1 83 ? -8.719 3.617 -3.26 1 84.5 83 GLY A N 1
ATOM 603 C CA . GLY A 1 83 ? -10.062 3.104 -3.473 1 84.5 83 GLY A CA 1
ATOM 604 C C . GLY A 1 83 ? -10.68 2.496 -2.225 1 84.5 83 GLY A C 1
ATOM 605 O O . GLY A 1 83 ? -11.844 2.738 -1.919 1 84.5 83 GLY A O 1
ATOM 606 N N . ILE A 1 84 ? -9.922 1.748 -1.517 1 85 84 ILE A N 1
ATOM 607 C CA . ILE A 1 84 ? -10.383 1.117 -0.285 1 85 84 ILE A CA 1
ATOM 608 C C . ILE A 1 84 ? -10.773 2.189 0.73 1 85 84 ILE A C 1
ATOM 610 O O . ILE A 1 84 ? -11.844 2.123 1.333 1 85 84 ILE A O 1
ATOM 614 N N . LEU A 1 85 ? -9.891 3.17 0.964 1 81.38 85 LEU A N 1
ATOM 615 C CA . LEU A 1 85 ? -10.109 4.223 1.949 1 81.38 85 LEU A CA 1
ATOM 616 C C . LEU A 1 85 ? -11.336 5.062 1.584 1 81.38 85 LEU A C 1
ATOM 618 O O . LEU A 1 85 ? -11.984 5.629 2.463 1 81.38 85 LEU A O 1
ATOM 622 N N . ARG A 1 86 ? -11.648 5.039 0.281 1 79.94 86 ARG A N 1
ATOM 623 C CA . ARG A 1 86 ? -12.82 5.773 -0.182 1 79.94 86 ARG A CA 1
ATOM 624 C C . ARG A 1 86 ? -14.078 4.914 -0.088 1 79.94 86 ARG A C 1
ATOM 626 O O . ARG A 1 86 ? -15.188 5.41 -0.272 1 79.94 86 ARG A O 1
ATOM 633 N N . GLY A 1 87 ? -13.859 3.645 0.073 1 79.5 87 GLY A N 1
ATOM 634 C CA . GLY A 1 87 ? -14.992 2.754 0.236 1 79.5 87 GLY A CA 1
ATOM 635 C C . GLY A 1 87 ? -15.484 2.168 -1.074 1 79.5 87 GLY A C 1
ATOM 636 O O . GLY A 1 87 ? -16.672 1.858 -1.216 1 79.5 87 GLY A O 1
ATOM 637 N N . VAL A 1 88 ? -14.641 2.098 -2.035 1 81.44 88 VAL A N 1
ATOM 638 C CA . VAL A 1 88 ? -15.016 1.486 -3.307 1 81.44 88 VAL A CA 1
ATOM 639 C C . VAL A 1 88 ? -15.211 -0.016 -3.119 1 81.44 88 VAL A C 1
ATOM 641 O O . VAL A 1 88 ? -14.352 -0.691 -2.537 1 81.44 88 VAL A O 1
ATOM 644 N N . SER A 1 89 ? -16.328 -0.564 -3.562 1 83.88 89 SER A N 1
ATOM 645 C CA . SER A 1 89 ? -16.641 -1.972 -3.342 1 83.88 89 SER A CA 1
ATOM 646 C C . SER A 1 89 ? -16.406 -2.797 -4.602 1 83.88 89 SER A C 1
ATOM 648 O O . SER A 1 89 ? -16.172 -4.004 -4.523 1 83.88 89 SER A O 1
ATOM 650 N N . ASP A 1 90 ? -16.531 -2.168 -5.766 1 90.06 90 ASP A N 1
ATOM 651 C CA . ASP A 1 90 ? -16.281 -2.854 -7.031 1 90.06 90 ASP A CA 1
ATOM 652 C C . ASP A 1 90 ? -14.789 -3.109 -7.227 1 90.06 90 ASP A C 1
ATOM 654 O O . ASP A 1 90 ? -14.039 -2.201 -7.594 1 90.06 90 ASP A O 1
ATOM 658 N N . LEU A 1 91 ? -14.406 -4.363 -7.074 1 92.94 91 LEU A N 1
ATOM 659 C CA . LEU A 1 91 ? -12.984 -4.707 -7.102 1 92.94 91 LEU A CA 1
ATOM 660 C C . LEU A 1 91 ? -12.398 -4.488 -8.492 1 92.94 91 LEU A C 1
ATOM 662 O O . LEU A 1 91 ? -11.297 -3.967 -8.625 1 92.94 91 LEU A O 1
ATOM 666 N N . LYS A 1 92 ? -13.133 -4.93 -9.492 1 94 92 LYS A N 1
ATOM 667 C CA . LYS A 1 92 ? -12.641 -4.781 -10.859 1 94 92 LYS A CA 1
ATOM 668 C C . LYS A 1 92 ? -12.484 -3.307 -11.227 1 94 92 LYS A C 1
ATOM 670 O O . LYS A 1 92 ? -11.477 -2.914 -11.828 1 94 92 LYS A O 1
ATOM 675 N N . GLY A 1 93 ? -13.523 -2.529 -10.906 1 90 93 GLY A N 1
ATOM 676 C CA . GLY A 1 93 ? -13.43 -1.099 -11.148 1 90 93 GLY A CA 1
ATOM 677 C C . GLY A 1 93 ? -12.289 -0.436 -10.398 1 90 93 GLY A C 1
ATOM 678 O O . GLY A 1 93 ? -11.578 0.4 -10.953 1 90 93 GLY A O 1
ATOM 679 N N . MET A 1 94 ? -12.102 -0.79 -9.172 1 88.69 94 MET A N 1
ATOM 680 C CA . MET A 1 94 ? -11.023 -0.254 -8.344 1 88.69 94 MET A CA 1
ATOM 681 C C . MET A 1 94 ? -9.664 -0.587 -8.945 1 88.69 94 MET A C 1
ATOM 683 O O . MET A 1 94 ? -8.805 0.289 -9.07 1 88.69 94 MET A O 1
ATOM 687 N N . GLY A 1 95 ? -9.477 -1.813 -9.289 1 93.94 95 GLY A N 1
ATOM 688 C CA . GLY A 1 95 ? -8.219 -2.236 -9.891 1 93.94 95 GLY A CA 1
ATOM 689 C C . GLY A 1 95 ? -7.941 -1.57 -11.227 1 93.94 95 GLY A C 1
ATOM 690 O O . GLY A 1 95 ? -6.805 -1.199 -11.516 1 93.94 95 GLY A O 1
ATOM 691 N N . THR A 1 96 ? -8.977 -1.459 -12.047 1 91.5 96 THR A N 1
ATOM 692 C CA . THR A 1 96 ? -8.836 -0.823 -13.352 1 91.5 96 THR A CA 1
ATOM 693 C C . THR A 1 96 ? -8.422 0.638 -13.195 1 91.5 96 THR A C 1
ATOM 695 O O . THR A 1 96 ? -7.531 1.115 -13.906 1 91.5 96 THR A O 1
ATOM 698 N N . LEU A 1 97 ? -9.062 1.292 -12.328 1 87.5 97 LEU A N 1
ATOM 699 C CA . LEU A 1 97 ? -8.695 2.678 -12.055 1 87.5 97 LEU A CA 1
ATOM 700 C C . LEU A 1 97 ? -7.266 2.771 -11.531 1 87.5 97 LEU A C 1
ATOM 702 O O . LEU A 1 97 ? -6.504 3.646 -11.945 1 87.5 97 LEU A O 1
ATOM 706 N N . ALA A 1 98 ? -6.938 1.896 -10.602 1 90.38 98 ALA A N 1
ATOM 707 C CA . ALA A 1 98 ? -5.578 1.866 -10.062 1 90.38 98 ALA A CA 1
ATOM 708 C C . ALA A 1 98 ? -4.559 1.658 -11.18 1 90.38 98 ALA A C 1
ATOM 710 O O . ALA A 1 98 ? -3.5 2.293 -11.188 1 90.38 98 ALA A O 1
ATOM 711 N N . ALA A 1 99 ? -4.836 0.821 -12.094 1 90.06 99 ALA A N 1
ATOM 712 C CA . ALA A 1 99 ? -3.959 0.561 -13.227 1 90.06 99 ALA A CA 1
ATOM 713 C C . ALA A 1 99 ? -3.777 1.812 -14.086 1 90.06 99 ALA A C 1
ATOM 715 O O . ALA A 1 99 ? -2.666 2.117 -14.523 1 90.06 99 ALA A O 1
ATOM 716 N N . ARG A 1 100 ? -4.824 2.486 -14.305 1 83.94 100 ARG A N 1
ATOM 717 C CA . ARG A 1 100 ? -4.762 3.717 -15.086 1 83.94 100 ARG A CA 1
ATOM 718 C C . ARG A 1 100 ? -3.906 4.766 -14.383 1 83.94 100 ARG A C 1
ATOM 720 O O . ARG A 1 100 ? -3.1 5.449 -15.016 1 83.94 100 ARG A O 1
ATOM 727 N N . ILE A 1 101 ? -4.113 4.887 -13.094 1 79.25 101 ILE A N 1
ATOM 728 C CA . ILE A 1 101 ? -3.34 5.832 -12.297 1 79.25 101 ILE A CA 1
ATOM 729 C C . ILE A 1 101 ? -1.858 5.469 -12.359 1 79.25 101 ILE A C 1
ATOM 731 O O . ILE A 1 101 ? -1.008 6.34 -12.555 1 79.25 101 ILE A O 1
ATOM 735 N N . ALA A 1 102 ? -1.567 4.191 -12.172 1 84 102 ALA A N 1
ATOM 736 C CA . ALA A 1 102 ? -0.181 3.736 -12.227 1 84 102 ALA A CA 1
ATOM 737 C C . ALA A 1 102 ? 0.452 4.055 -13.578 1 84 102 ALA A C 1
ATOM 739 O O . ALA A 1 102 ? 1.588 4.531 -13.641 1 84 102 ALA A O 1
ATOM 740 N N . ALA A 1 103 ? -0.257 3.879 -14.625 1 82.19 103 ALA A N 1
ATOM 741 C CA . ALA A 1 103 ? 0.233 4.176 -15.969 1 82.19 103 ALA A CA 1
ATOM 742 C C . ALA A 1 103 ? 0.526 5.664 -16.125 1 82.19 103 ALA A C 1
ATOM 744 O O . ALA A 1 103 ? 1.53 6.043 -16.734 1 82.19 103 ALA A O 1
ATOM 745 N N . THR A 1 104 ? -0.306 6.465 -15.617 1 77.5 104 THR A N 1
ATOM 746 C CA . THR A 1 104 ? -0.15 7.914 -15.711 1 77.5 104 THR A CA 1
ATOM 747 C C . THR A 1 104 ? 1.053 8.383 -14.898 1 77.5 104 THR A C 1
ATOM 749 O O . THR A 1 104 ? 1.834 9.219 -15.359 1 77.5 104 THR A O 1
ATOM 752 N N . VAL A 1 105 ? 1.188 7.891 -13.695 1 76.06 105 VAL A N 1
ATOM 753 C CA . VAL A 1 105 ? 2.254 8.297 -12.789 1 76.06 105 VAL A CA 1
ATOM 754 C C . VAL A 1 105 ? 3.609 7.91 -13.375 1 76.06 105 VAL A C 1
ATOM 756 O O . VAL A 1 105 ? 4.547 8.711 -13.367 1 76.06 105 VAL A O 1
ATOM 759 N N . VAL A 1 106 ? 3.742 6.738 -13.891 1 75.62 106 VAL A N 1
ATOM 760 C CA . VAL A 1 106 ? 5.039 6.25 -14.344 1 75.62 106 VAL A CA 1
ATOM 761 C C . VAL A 1 106 ? 5.332 6.777 -15.742 1 75.62 106 VAL A C 1
ATOM 763 O O . VAL A 1 106 ? 6.484 6.777 -16.188 1 75.62 106 VAL A O 1
ATOM 766 N N . GLY A 1 107 ? 4.254 7.047 -16.484 1 72.62 107 GLY A N 1
ATOM 767 C CA . GLY A 1 107 ? 4.445 7.676 -17.781 1 72.62 107 GLY A CA 1
ATOM 768 C C . GLY A 1 107 ? 5.02 9.078 -17.688 1 72.62 107 GLY A C 1
ATOM 769 O O . GLY A 1 107 ? 5.617 9.57 -18.641 1 72.62 107 GLY A O 1
ATOM 770 N N . GLN A 1 108 ? 4.539 9.805 -16.75 1 63.06 108 GLN A N 1
ATOM 771 C CA . GLN A 1 108 ? 5.09 11.148 -16.625 1 63.06 108 GLN A CA 1
ATOM 772 C C . GLN A 1 108 ? 6.582 11.102 -16.312 1 63.06 108 GLN A C 1
ATOM 774 O O . GLN A 1 108 ? 7.066 10.148 -15.703 1 63.06 108 GLN A O 1
ATOM 779 N N . GLN A 1 109 ? 7.309 11.852 -17.219 1 51.66 109 GLN A N 1
ATOM 780 C CA . GLN A 1 109 ? 8.766 11.969 -17.172 1 51.66 109 GLN A CA 1
ATOM 781 C C . GLN A 1 109 ? 9.25 12.219 -15.75 1 51.66 109 GLN A C 1
ATOM 783 O O . GLN A 1 109 ? 8.641 13 -15.008 1 51.66 109 GLN A O 1
ATOM 788 N N . GLY A 1 110 ? 10.195 11.398 -15.227 1 49.91 110 GLY A N 1
ATOM 789 C CA . GLY A 1 110 ? 11.016 11.383 -14.023 1 49.91 110 GLY A CA 1
ATOM 790 C C . GLY A 1 110 ? 10.359 10.664 -12.859 1 49.91 110 GLY A C 1
ATOM 791 O O . GLY A 1 110 ? 9.133 10.508 -12.828 1 49.91 110 GLY A O 1
ATOM 792 N N . THR A 1 111 ? 10.812 9.594 -12.453 1 51.97 111 THR A N 1
ATOM 793 C CA . THR A 1 111 ? 10.43 8.523 -11.539 1 51.97 111 THR A CA 1
ATOM 794 C C . THR A 1 111 ? 9.836 9.086 -10.258 1 51.97 111 THR A C 1
ATOM 796 O O . THR A 1 111 ? 9.156 8.375 -9.516 1 51.97 111 THR A O 1
ATOM 799 N N . ARG A 1 112 ? 9.875 10.477 -10.094 1 63.06 112 ARG A N 1
ATOM 800 C CA . ARG A 1 112 ? 9.414 10.977 -8.805 1 63.06 112 ARG A CA 1
ATOM 801 C C . ARG A 1 112 ? 8.062 11.664 -8.93 1 63.06 112 ARG A C 1
ATOM 803 O O . ARG A 1 112 ? 7.895 12.578 -9.742 1 63.06 112 ARG A O 1
ATOM 810 N N . LEU A 1 113 ? 7.016 11.117 -8.312 1 69.38 113 LEU A N 1
ATOM 811 C CA . LEU A 1 113 ? 5.664 11.672 -8.273 1 69.38 113 LEU A CA 1
ATOM 812 C C . LEU A 1 113 ? 5.68 13.102 -7.754 1 69.38 113 LEU A C 1
ATOM 814 O O . LEU A 1 113 ? 6.242 13.383 -6.695 1 69.38 113 LEU A O 1
ATOM 818 N N . ARG A 1 114 ? 5.27 14.102 -8.664 1 72.19 114 ARG A N 1
ATOM 819 C CA . ARG A 1 114 ? 5.09 15.469 -8.172 1 72.19 114 ARG A CA 1
ATOM 820 C C . ARG A 1 114 ? 3.832 15.586 -7.324 1 72.19 114 ARG A C 1
ATOM 822 O O . ARG A 1 114 ? 2.871 14.844 -7.523 1 72.19 114 ARG A O 1
ATOM 829 N N . VAL A 1 115 ? 3.865 16.469 -6.359 1 70.62 115 VAL A N 1
ATOM 830 C CA . VAL A 1 115 ? 2.715 16.703 -5.496 1 70.62 115 VAL A CA 1
ATOM 831 C C . VAL A 1 115 ? 1.477 16.984 -6.348 1 70.62 115 VAL A C 1
ATOM 833 O O . VAL A 1 115 ? 0.402 16.438 -6.082 1 70.62 115 VAL A O 1
ATOM 836 N N . GLN A 1 116 ? 1.638 17.797 -7.363 1 75.38 116 GLN A N 1
ATOM 837 C CA . GLN A 1 116 ? 0.504 18.141 -8.211 1 75.38 116 GLN A CA 1
ATOM 838 C C . GLN A 1 116 ? -0.057 16.906 -8.914 1 75.38 116 GLN A C 1
ATOM 840 O O . GLN A 1 116 ? -1.266 16.812 -9.133 1 75.38 116 GLN A O 1
ATOM 845 N N . ASP A 1 117 ? 0.789 16.047 -9.273 1 71.19 117 ASP A N 1
ATOM 846 C CA . ASP A 1 117 ? 0.329 14.805 -9.898 1 71.19 117 ASP A CA 1
ATOM 847 C C . ASP A 1 117 ? -0.515 13.977 -8.93 1 71.19 117 ASP A C 1
ATOM 849 O O . ASP A 1 117 ? -1.527 13.398 -9.32 1 71.19 117 ASP A O 1
ATOM 853 N N . ALA A 1 118 ? -0.023 13.93 -7.688 1 71.19 118 ALA A N 1
ATOM 854 C CA . ALA A 1 118 ? -0.794 13.219 -6.668 1 71.19 118 ALA A CA 1
ATOM 855 C C . ALA A 1 118 ? -2.164 13.867 -6.473 1 71.19 118 ALA A C 1
ATOM 857 O O . ALA A 1 118 ? -3.17 13.172 -6.328 1 71.19 118 ALA A O 1
ATOM 858 N N . VAL A 1 119 ? -2.195 15.148 -6.473 1 72.5 119 VAL A N 1
ATOM 859 C CA . VAL A 1 119 ? -3.441 15.891 -6.328 1 72.5 119 VAL A CA 1
ATOM 860 C C . VAL A 1 119 ? -4.363 15.594 -7.512 1 72.5 119 VAL A C 1
ATOM 862 O O . VAL A 1 119 ? -5.543 15.289 -7.324 1 72.5 119 VAL A O 1
ATOM 865 N N . ASP A 1 120 ? -3.818 15.672 -8.641 1 71.12 120 ASP A N 1
ATOM 866 C CA . ASP A 1 120 ? -4.594 15.406 -9.852 1 71.12 120 ASP A CA 1
ATOM 867 C C . ASP A 1 120 ? -5.156 13.984 -9.836 1 71.12 120 ASP A C 1
ATOM 869 O O . ASP A 1 120 ? -6.297 13.758 -10.25 1 71.12 120 ASP A O 1
ATOM 873 N N . LEU A 1 121 ? -4.41 13.133 -9.422 1 68.25 121 LEU A N 1
ATOM 874 C CA . LEU A 1 121 ? -4.824 11.742 -9.367 1 68.25 121 LEU A CA 1
ATOM 875 C C . LEU A 1 121 ? -5.938 11.539 -8.344 1 68.25 121 LEU A C 1
ATOM 877 O O . LEU A 1 121 ? -6.918 10.844 -8.617 1 68.25 121 LEU A O 1
ATOM 881 N N . ALA A 1 122 ? -5.723 12.172 -7.191 1 70.31 122 ALA A N 1
ATOM 882 C CA . ALA A 1 122 ? -6.773 12.117 -6.18 1 70.31 122 ALA A CA 1
ATOM 883 C C . ALA A 1 122 ? -8.094 12.664 -6.723 1 70.31 122 ALA A C 1
ATOM 885 O O . ALA A 1 122 ? -9.156 12.094 -6.48 1 70.31 122 ALA A O 1
ATOM 886 N N . GLU A 1 123 ? -7.973 13.656 -7.484 1 72.12 123 GLU A N 1
ATOM 887 C CA . GLU A 1 123 ? -9.156 14.281 -8.062 1 72.12 123 GLU A CA 1
ATOM 888 C C . GLU A 1 123 ? -9.766 13.406 -9.156 1 72.12 123 GLU A C 1
ATOM 890 O O . GLU A 1 123 ? -10.984 13.344 -9.305 1 72.12 123 GLU A O 1
ATOM 895 N N . SER A 1 124 ? -8.906 12.805 -9.891 1 66.12 124 SER A N 1
ATOM 896 C CA . SER A 1 124 ? -9.375 11.922 -10.953 1 66.12 124 SER A CA 1
ATOM 897 C C . SER A 1 124 ? -10.117 10.719 -10.383 1 66.12 124 SER A C 1
ATOM 899 O O . SER A 1 124 ? -11.117 10.273 -10.961 1 66.12 124 SER A O 1
ATOM 901 N N . PHE A 1 125 ? -9.648 10.203 -9.352 1 64.88 125 PHE A N 1
ATOM 902 C CA . PHE A 1 125 ? -10.328 9.094 -8.688 1 64.88 125 PHE A CA 1
ATOM 903 C C . PHE A 1 125 ? -11.742 9.484 -8.289 1 64.88 125 PHE A C 1
ATOM 905 O O . PHE A 1 125 ? -12.672 8.688 -8.406 1 64.88 125 PHE A O 1
ATOM 912 N N . ALA A 1 126 ? -11.836 10.656 -7.742 1 62.12 126 ALA A N 1
ATOM 913 C CA . ALA A 1 126 ? -13.141 11.156 -7.312 1 62.12 126 ALA A CA 1
ATOM 914 C C . ALA A 1 126 ? -14.109 11.234 -8.484 1 62.12 126 ALA A C 1
ATOM 916 O O . ALA A 1 126 ? -15.289 10.898 -8.344 1 62.12 126 ALA A O 1
ATOM 917 N N . PHE A 1 127 ? -13.664 11.648 -9.547 1 60.75 127 PHE A N 1
ATOM 918 C CA . PHE A 1 127 ? -14.516 11.812 -10.719 1 60.75 127 PHE A CA 1
ATOM 919 C C . PHE A 1 127 ? -14.953 10.461 -11.266 1 60.75 127 PHE A C 1
ATOM 921 O O . PHE A 1 127 ? -16.109 10.281 -11.633 1 60.75 127 PHE A O 1
ATOM 928 N N . ASN A 1 128 ? -14.047 9.531 -11.305 1 61.56 128 ASN A N 1
ATOM 929 C CA . ASN A 1 128 ? -14.336 8.227 -11.883 1 61.56 128 ASN A CA 1
ATOM 930 C C . ASN A 1 128 ? -15.203 7.383 -10.953 1 61.56 128 ASN A C 1
ATOM 932 O O . ASN A 1 128 ? -15.992 6.559 -11.414 1 61.56 128 ASN A O 1
ATOM 936 N N . LEU A 1 129 ? -15.008 7.551 -9.68 1 58.09 129 LEU A N 1
ATOM 937 C CA . LEU A 1 129 ? -15.844 6.828 -8.727 1 58.09 129 LEU A CA 1
ATOM 938 C C . LEU A 1 129 ? -17.25 7.398 -8.695 1 58.09 129 LEU A C 1
ATOM 940 O O . LEU A 1 129 ? -18.219 6.656 -8.547 1 58.09 129 LEU A O 1
ATOM 944 N N . LYS A 1 130 ? -17.469 8.727 -8.586 1 53.09 130 LYS A N 1
ATOM 945 C CA . LYS A 1 130 ? -18.812 9.289 -8.688 1 53.09 130 LYS A CA 1
ATOM 946 C C . LYS A 1 130 ? -19.562 8.734 -9.898 1 53.09 130 LYS A C 1
ATOM 948 O O . LYS A 1 130 ? -20.766 8.461 -9.836 1 53.09 130 LYS A O 1
ATOM 953 N N . GLY A 1 131 ? -18.969 8.586 -10.953 1 46.03 131 GLY A N 1
ATOM 954 C CA . GLY A 1 131 ? -19.625 7.988 -12.102 1 46.03 131 GLY A CA 1
ATOM 955 C C . GLY A 1 131 ? -20 6.531 -11.891 1 46.03 131 GLY A C 1
ATOM 956 O O . GLY A 1 131 ? -20.922 6.02 -12.531 1 46.03 131 GLY A O 1
ATOM 957 N N . SER A 1 132 ? -19.203 5.898 -11.25 1 44.38 132 SER A N 1
ATOM 958 C CA . SER A 1 132 ? -19.5 4.48 -11.062 1 44.38 132 SER A CA 1
ATOM 959 C C . SER A 1 132 ? -20.562 4.27 -9.992 1 44.38 132 SER A C 1
ATOM 961 O O . SER A 1 132 ? -21.25 3.248 -9.984 1 44.38 132 SER A O 1
ATOM 963 N N . SER A 1 133 ? -20.734 5.051 -8.961 1 41.31 133 SER A N 1
ATOM 964 C CA . SER A 1 133 ? -21.828 4.879 -8.008 1 41.31 133 SER A CA 1
ATOM 965 C C . SER A 1 133 ? -23.188 5.152 -8.656 1 41.31 133 SER A C 1
ATOM 967 O O . SER A 1 133 ? -24.219 4.695 -8.164 1 41.31 133 SER A O 1
ATOM 969 N N . SER A 1 134 ? -23.391 5.988 -9.594 1 37.59 134 SER A N 1
ATOM 970 C CA . SER A 1 134 ? -24.734 6.223 -10.141 1 37.59 134 SER A CA 1
ATOM 971 C C . SER A 1 134 ? -25.266 4.98 -10.852 1 37.59 134 SER A C 1
ATOM 973 O O . SER A 1 134 ? -26.453 4.891 -11.148 1 37.59 134 SER A O 1
ATOM 975 N N . SER A 1 135 ? -24.484 4.129 -11.359 1 36.56 135 SER A N 1
ATOM 976 C CA . SER A 1 135 ? -25.188 3.111 -12.133 1 36.56 135 SER A CA 1
ATOM 977 C C . SER A 1 135 ? -25.797 2.045 -11.234 1 36.56 135 SER A C 1
ATOM 979 O O . SER A 1 135 ? -26.359 1.064 -11.719 1 36.56 135 SER A O 1
ATOM 981 N N . VAL A 1 136 ? -25.562 1.997 -9.953 1 37 136 VAL A N 1
ATOM 982 C CA . VAL A 1 136 ? -26.406 1.037 -9.258 1 37 136 VAL A CA 1
ATOM 983 C C . VAL A 1 136 ? -27.797 1.633 -9.047 1 37 136 VAL A C 1
ATOM 985 O O . VAL A 1 136 ? -28.047 2.334 -8.062 1 37 136 VAL A O 1
ATOM 988 N N . SER A 1 137 ? -28.359 2.375 -9.906 1 33.53 137 SER A N 1
ATOM 989 C CA . SER A 1 137 ? -29.812 2.539 -9.867 1 33.53 137 SER A CA 1
ATOM 990 C C . SER A 1 137 ? -30.516 1.196 -9.695 1 33.53 137 SER A C 1
ATOM 992 O O . SER A 1 137 ? -30.156 0.213 -10.344 1 33.53 137 SER A O 1
ATOM 994 N N . SER A 1 138 ? -31.25 1.074 -8.594 1 33.5 138 SER A N 1
ATOM 995 C CA . SER A 1 138 ? -32.312 0.135 -8.227 1 33.5 138 SER A CA 1
ATOM 996 C C . SER A 1 138 ? -33.25 -0.14 -9.414 1 33.5 138 SER A C 1
ATOM 998 O O . SER A 1 138 ? -34.031 0.72 -9.797 1 33.5 138 SER A O 1
ATOM 1000 N N . ASP A 1 139 ? -32.812 -0.686 -10.477 1 31.22 139 ASP A N 1
ATOM 1001 C CA . ASP A 1 139 ? -33.844 -1.246 -11.359 1 31.22 139 ASP A CA 1
ATOM 1002 C C . ASP A 1 139 ? -34.656 -2.303 -10.633 1 31.22 139 ASP A C 1
ATOM 1004 O O . ASP A 1 139 ? -34.312 -3.484 -10.641 1 31.22 139 ASP A O 1
ATOM 1008 N N . VAL A 1 140 ? -35 -2.213 -9.305 1 32.5 140 VAL A N 1
ATOM 1009 C CA . VAL A 1 140 ? -36.094 -3.031 -8.812 1 32.5 140 VAL A CA 1
ATOM 1010 C C . VAL A 1 140 ? -37.406 -2.625 -9.508 1 32.5 140 VAL A C 1
ATOM 1012 O O . VAL A 1 140 ? -37.938 -1.548 -9.25 1 32.5 140 VAL A O 1
ATOM 1015 N N . GLY A 1 141 ? -37.469 -2.82 -10.781 1 28.16 141 GLY A N 1
ATOM 1016 C CA . GLY A 1 141 ? -38.781 -2.822 -11.414 1 28.16 141 GLY A CA 1
ATOM 1017 C C . GLY A 1 141 ? -39.781 -3.709 -10.695 1 28.16 141 GLY A C 1
ATOM 1018 O O . GLY A 1 141 ? -39.469 -4.836 -10.32 1 28.16 141 GLY A O 1
ATOM 1019 N N . SER A 1 142 ? -40.656 -3.105 -9.852 1 30.67 142 SER A N 1
ATOM 1020 C CA . SER A 1 142 ? -41.938 -3.561 -9.344 1 30.67 142 SER A CA 1
ATOM 1021 C C . SER A 1 142 ? -42.719 -4.293 -10.422 1 30.67 142 SER A C 1
ATOM 1023 O O . SER A 1 142 ? -43.094 -3.701 -11.43 1 30.67 142 SER A O 1
ATOM 1025 N N . ASP A 1 143 ? -42.344 -5.527 -10.789 1 29.88 143 ASP A N 1
ATOM 1026 C CA . ASP A 1 143 ? -43.312 -6.34 -11.492 1 29.88 143 ASP A CA 1
ATOM 1027 C C . ASP A 1 143 ? -44.625 -6.43 -10.711 1 29.88 143 ASP A C 1
ATOM 1029 O O . ASP A 1 143 ? -44.656 -6.938 -9.586 1 29.88 143 ASP A O 1
ATOM 1033 N N . HIS A 1 144 ? -45.469 -5.41 -10.648 1 29.92 144 HIS A N 1
ATOM 1034 C CA . HIS A 1 144 ? -46.906 -5.449 -10.336 1 29.92 144 HIS A CA 1
ATOM 1035 C C . HIS A 1 144 ? -47.594 -6.613 -11.047 1 29.92 144 HIS A C 1
ATOM 1037 O O . HIS A 1 144 ? -47.625 -6.672 -12.281 1 29.92 144 HIS A O 1
ATOM 1043 N N . ILE A 1 145 ? -47.531 -7.844 -10.477 1 27.52 145 ILE A N 1
ATOM 1044 C CA . ILE A 1 145 ? -48.469 -8.906 -10.828 1 27.52 145 ILE A CA 1
ATOM 1045 C C . ILE A 1 145 ? -49.906 -8.383 -10.711 1 27.52 145 ILE A C 1
ATOM 1047 O O . ILE A 1 145 ? -50.219 -7.695 -9.742 1 27.52 145 ILE A O 1
ATOM 1051 N N . SER A 1 146 ? -50.438 -7.969 -11.75 1 29.39 146 SER A N 1
ATOM 1052 C CA . SER A 1 146 ? -51.875 -7.809 -12.047 1 29.39 146 SER A CA 1
ATOM 1053 C C . SER A 1 146 ? -52.656 -9.016 -11.57 1 29.39 146 SER A C 1
ATOM 1055 O O . SER A 1 146 ? -52.438 -10.141 -12.031 1 29.39 146 SER A O 1
ATOM 1057 N N . SER A 1 147 ? -52.906 -9.109 -10.211 1 23.3 147 SER A N 1
ATOM 1058 C CA . SER A 1 147 ? -54.219 -9.695 -10.039 1 23.3 147 SER A CA 1
ATOM 1059 C C . SER A 1 147 ? -55.312 -8.734 -10.484 1 23.3 147 SER A C 1
ATOM 1061 O O . SER A 1 147 ? -55.156 -7.512 -10.367 1 23.3 147 SER A O 1
ATOM 1063 N N . MET B 1 1 ? 22.75 4.297 -10.477 1 27.27 1 MET B N 1
ATOM 1064 C CA . MET B 1 1 ? 21.75 3.23 -10.555 1 27.27 1 MET B CA 1
ATOM 1065 C C . MET B 1 1 ? 20.375 3.748 -10.164 1 27.27 1 MET B C 1
ATOM 1067 O O . MET B 1 1 ? 20.203 4.375 -9.117 1 27.27 1 MET B O 1
ATOM 1071 N N . SER B 1 2 ? 19.688 4.152 -11.047 1 34.47 2 SER B N 1
ATOM 1072 C CA . SER B 1 2 ? 18.391 4.809 -11.062 1 34.47 2 SER B CA 1
ATOM 1073 C C . SER B 1 2 ? 17.438 4.184 -10.047 1 34.47 2 SER B C 1
ATOM 1075 O O . SER B 1 2 ? 17.438 2.965 -9.859 1 34.47 2 SER B O 1
ATOM 1077 N N . PRO B 1 3 ? 17.141 4.816 -9.078 1 38.66 3 PRO B N 1
ATOM 1078 C CA . PRO B 1 3 ? 16.328 4.133 -8.062 1 38.66 3 PRO B CA 1
ATOM 1079 C C . PRO B 1 3 ? 15.32 3.162 -8.672 1 38.66 3 PRO B C 1
ATOM 1081 O O . PRO B 1 3 ? 14.469 3.568 -9.469 1 38.66 3 PRO B O 1
ATOM 1084 N N . ALA B 1 4 ? 15.766 1.995 -9.234 1 39.75 4 ALA B N 1
ATOM 1085 C CA . ALA B 1 4 ? 15.227 0.767 -9.812 1 39.75 4 ALA B CA 1
ATOM 1086 C C . ALA B 1 4 ? 13.812 0.499 -9.312 1 39.75 4 ALA B C 1
ATOM 1088 O O . ALA B 1 4 ? 13.375 1.082 -8.32 1 39.75 4 ALA B O 1
ATOM 1089 N N . LEU B 1 5 ? 13.109 -0.52 -9.93 1 45.72 5 LEU B N 1
ATOM 1090 C CA . LEU B 1 5 ? 11.836 -1.228 -9.836 1 45.72 5 LEU B CA 1
ATOM 1091 C C . LEU B 1 5 ? 11.484 -1.533 -8.383 1 45.72 5 LEU B C 1
ATOM 1093 O O . LEU B 1 5 ? 12.266 -2.164 -7.672 1 45.72 5 LEU B O 1
ATOM 1097 N N . ARG B 1 6 ? 11.242 -0.574 -7.438 1 58.16 6 ARG B N 1
ATOM 1098 C CA . ARG B 1 6 ? 11.211 -0.876 -6.012 1 58.16 6 ARG B CA 1
ATOM 1099 C C . ARG B 1 6 ? 10.023 -1.763 -5.66 1 58.16 6 ARG B C 1
ATOM 1101 O O . ARG B 1 6 ? 8.891 -1.478 -6.062 1 58.16 6 ARG B O 1
ATOM 1108 N N . ASP B 1 7 ? 10.211 -3.168 -5.797 1 76.75 7 ASP B N 1
ATOM 1109 C CA . ASP B 1 7 ? 9.289 -4.164 -5.25 1 76.75 7 ASP B CA 1
ATOM 1110 C C . ASP B 1 7 ? 9.031 -3.912 -3.768 1 76.75 7 ASP B C 1
ATOM 1112 O O . ASP B 1 7 ? 9.961 -3.89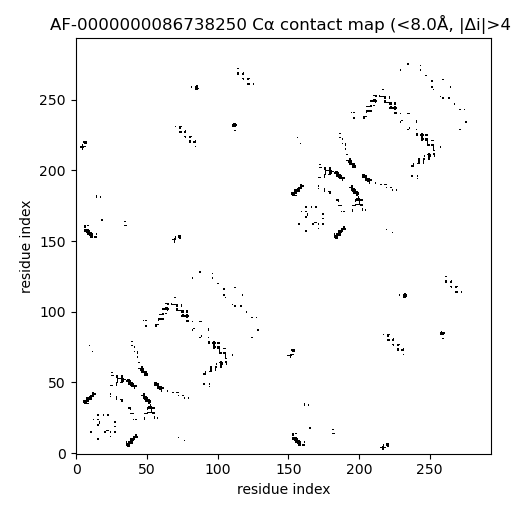1 -2.961 1 76.75 7 ASP B O 1
ATOM 1116 N N . THR B 1 8 ? 7.875 -3.279 -3.57 1 88.06 8 THR B N 1
ATOM 1117 C CA . THR B 1 8 ? 7.508 -3.016 -2.184 1 88.06 8 THR B CA 1
ATOM 1118 C C . THR B 1 8 ? 6.461 -4.016 -1.701 1 88.06 8 THR B C 1
ATOM 1120 O O . THR B 1 8 ? 5.73 -4.598 -2.508 1 88.06 8 THR B O 1
ATOM 1123 N N . MET B 1 9 ? 6.523 -4.297 -0.479 1 92.25 9 MET B N 1
ATOM 1124 C CA . MET B 1 9 ? 5.523 -5.113 0.203 1 92.25 9 MET B CA 1
ATOM 1125 C C . MET B 1 9 ? 4.93 -4.367 1.393 1 92.25 9 MET B C 1
ATOM 1127 O O . MET B 1 9 ? 5.664 -3.916 2.275 1 92.25 9 MET B O 1
ATOM 1131 N N . MET B 1 10 ? 3.635 -4.113 1.334 1 94.38 10 MET B N 1
ATOM 1132 C CA . MET B 1 10 ? 2.891 -3.531 2.447 1 94.38 10 MET B CA 1
ATOM 1133 C C . MET B 1 10 ? 1.986 -4.57 3.1 1 94.38 10 MET B C 1
ATOM 1135 O O . MET B 1 10 ? 1.098 -5.121 2.449 1 94.38 10 MET B O 1
ATOM 1139 N N . ILE B 1 11 ? 2.219 -4.875 4.418 1 91.44 11 ILE B N 1
ATOM 1140 C CA . ILE B 1 11 ? 1.444 -5.926 5.074 1 91.44 11 ILE B CA 1
ATOM 1141 C C . ILE B 1 11 ? 1.206 -5.559 6.535 1 91.44 11 ILE B C 1
ATOM 1143 O O . ILE B 1 11 ? 1.918 -4.719 7.094 1 91.44 11 ILE B O 1
ATOM 1147 N N . THR B 1 12 ? 0.201 -6.105 7.098 1 88.38 12 THR B N 1
ATOM 1148 C CA . THR B 1 12 ? -0.048 -5.949 8.523 1 88.38 12 THR B CA 1
ATOM 1149 C C . THR B 1 12 ? 0.584 -7.09 9.312 1 88.38 12 THR B C 1
ATOM 1151 O O . THR B 1 12 ? 0.784 -8.188 8.781 1 88.38 12 THR B O 1
ATOM 1154 N N . ALA B 1 13 ? 0.87 -6.844 10.547 1 87.19 13 ALA B N 1
ATOM 1155 C CA . ALA B 1 13 ? 1.433 -7.883 11.406 1 87.19 13 ALA B CA 1
ATOM 1156 C C . ALA B 1 13 ? 0.502 -9.094 11.492 1 87.19 13 ALA B C 1
ATOM 1158 O O . ALA B 1 13 ? 0.962 -10.234 11.555 1 87.19 13 ALA B O 1
ATOM 1159 N N . ARG B 1 14 ? -0.742 -8.867 11.438 1 82.81 14 ARG B N 1
ATOM 1160 C CA . ARG B 1 14 ? -1.721 -9.945 11.492 1 82.81 14 ARG B CA 1
ATOM 1161 C C . ARG B 1 14 ? -1.608 -10.844 10.266 1 82.81 14 ARG B C 1
ATOM 1163 O O . ARG B 1 14 ? -1.697 -12.07 10.367 1 82.81 14 ARG B O 1
ATOM 1170 N N . ALA B 1 15 ? -1.475 -10.234 9.133 1 82 15 ALA B N 1
ATOM 1171 C CA . ALA B 1 15 ? -1.323 -10.984 7.895 1 82 15 ALA B CA 1
ATOM 1172 C C . ALA B 1 15 ? -0.018 -11.781 7.891 1 82 15 ALA B C 1
ATOM 1174 O O . ALA B 1 15 ? 0.046 -12.883 7.34 1 82 15 ALA B O 1
ATOM 1175 N N . LEU B 1 16 ? 1.035 -11.242 8.453 1 78.75 16 LEU B N 1
ATOM 1176 C CA . LEU B 1 16 ? 2.342 -11.891 8.508 1 78.75 16 LEU B CA 1
ATOM 1177 C C . LEU B 1 16 ? 2.271 -13.188 9.312 1 78.75 16 LEU B C 1
ATOM 1179 O O . LEU B 1 16 ? 3.014 -14.133 9.031 1 78.75 16 LEU B O 1
ATOM 1183 N N . CYS B 1 17 ? 1.47 -13.227 10.297 1 74.69 17 CYS B N 1
ATOM 1184 C CA . CYS B 1 17 ? 1.345 -14.391 11.172 1 74.69 17 CYS B CA 1
ATOM 1185 C C . CYS B 1 17 ? 0.956 -15.633 10.375 1 74.69 17 CYS B C 1
ATOM 1187 O O . CYS B 1 17 ? 1.246 -16.75 10.789 1 74.69 17 CYS B O 1
ATOM 1189 N N . HIS B 1 18 ? 0.404 -15.352 9.25 1 70.81 18 HIS B N 1
ATOM 1190 C CA . HIS B 1 18 ? -0.01 -16.484 8.422 1 70.81 18 HIS B CA 1
ATOM 1191 C C . HIS B 1 18 ? 1.163 -17.047 7.629 1 70.81 18 HIS B C 1
ATOM 1193 O O . HIS B 1 18 ? 1.093 -18.156 7.113 1 70.81 18 HIS B O 1
ATOM 1199 N N . PHE B 1 19 ? 2.242 -16.266 7.547 1 66.81 19 PHE B N 1
ATOM 1200 C CA . PHE B 1 19 ? 3.424 -16.688 6.801 1 66.81 19 PHE B CA 1
ATOM 1201 C C . PHE B 1 19 ? 4.512 -17.188 7.746 1 66.81 19 PHE B C 1
ATOM 1203 O O . PHE B 1 19 ? 5.297 -18.062 7.387 1 66.81 19 PHE B O 1
ATOM 1210 N N . SER B 1 20 ? 4.668 -16.531 8.781 1 62.66 20 SER B N 1
ATOM 1211 C CA . SER B 1 20 ? 5.746 -16.8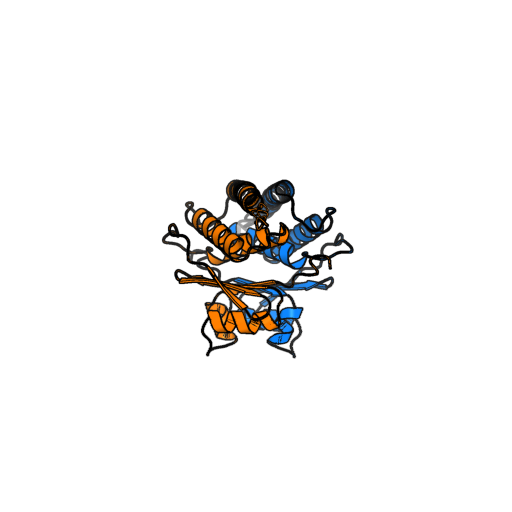91 9.703 1 62.66 20 SER B CA 1
ATOM 1212 C C . SER B 1 20 ? 5.27 -16.844 11.148 1 62.66 20 SER B C 1
ATOM 1214 O O . SER B 1 20 ? 5.375 -15.812 11.812 1 62.66 20 SER B O 1
ATOM 1216 N N . SER B 1 21 ? 4.566 -17.828 11.602 1 61.5 21 SER B N 1
ATOM 1217 C CA . SER B 1 21 ? 3.926 -17.906 12.906 1 61.5 21 SER B CA 1
ATOM 1218 C C . SER B 1 21 ? 4.926 -17.625 14.031 1 61.5 21 SER B C 1
ATOM 1220 O O . SER B 1 21 ? 4.539 -17.188 15.117 1 61.5 21 SER B O 1
ATOM 1222 N N . LYS B 1 22 ? 6.133 -17.734 13.82 1 63.62 22 LYS B N 1
ATOM 1223 C CA . LYS B 1 22 ? 6.965 -17.781 15.016 1 63.62 22 LYS B CA 1
ATOM 1224 C C . LYS B 1 22 ? 7.836 -16.531 15.125 1 63.62 22 LYS B C 1
ATOM 1226 O O . LYS B 1 22 ? 8.562 -16.359 16.109 1 63.62 22 LYS B O 1
ATOM 1231 N N . GLU B 1 23 ? 7.523 -15.594 14.312 1 78.06 23 GLU B N 1
ATOM 1232 C CA . GLU B 1 23 ? 8.492 -14.508 14.367 1 78.06 23 GLU B CA 1
ATOM 1233 C C . GLU B 1 23 ? 7.82 -13.188 14.75 1 78.06 23 GLU B C 1
ATOM 1235 O O . GLU B 1 23 ? 6.629 -13 14.508 1 78.06 23 GLU B O 1
ATOM 1240 N N . SER B 1 24 ? 8.555 -12.461 15.727 1 89.88 24 SER B N 1
ATOM 1241 C CA . SER B 1 24 ? 8.109 -11.094 15.992 1 89.88 24 SER B CA 1
ATOM 1242 C C . SER B 1 24 ? 7.996 -10.289 14.703 1 89.88 24 SER B C 1
ATOM 1244 O O . SER B 1 24 ? 8.672 -10.586 13.719 1 89.88 24 SER B O 1
ATOM 1246 N N . PRO B 1 25 ? 7.062 -9.359 14.727 1 91.88 25 PRO B N 1
ATOM 1247 C CA . PRO B 1 25 ? 6.902 -8.539 13.523 1 91.88 25 PRO B CA 1
ATOM 1248 C C . PRO B 1 25 ? 8.219 -7.922 13.055 1 91.88 25 PRO B C 1
ATOM 1250 O O . PRO B 1 25 ? 8.477 -7.844 11.852 1 91.88 25 PRO B O 1
ATOM 1253 N N . ILE B 1 26 ? 9.031 -7.438 14.023 1 93.94 26 ILE B N 1
ATOM 1254 C CA . ILE B 1 26 ? 10.289 -6.809 13.641 1 93.94 26 ILE B CA 1
ATOM 1255 C C . ILE B 1 26 ? 11.211 -7.84 12.992 1 93.94 26 ILE B C 1
ATOM 1257 O O . ILE B 1 26 ? 11.891 -7.547 12 1 93.94 26 ILE B O 1
ATOM 1261 N N . SER B 1 27 ? 11.312 -9.023 13.539 1 92.94 27 SER B N 1
ATOM 1262 C CA . SER B 1 27 ? 12.141 -10.086 12.969 1 92.94 27 SER B CA 1
ATOM 1263 C C . SER B 1 27 ? 11.641 -10.5 11.586 1 92.94 27 SER B C 1
ATOM 1265 O O . SER B 1 27 ? 12.445 -10.727 10.68 1 92.94 27 SER B O 1
ATOM 1267 N N . ALA B 1 28 ? 10.359 -10.648 11.484 1 90.56 28 ALA B N 1
ATOM 1268 C CA . ALA B 1 28 ? 9.773 -10.992 10.195 1 90.56 28 ALA B CA 1
ATOM 1269 C C . ALA B 1 28 ? 10.07 -9.922 9.148 1 90.56 28 ALA B C 1
ATOM 1271 O O . ALA B 1 28 ? 10.383 -10.242 7.996 1 90.56 28 ALA B O 1
ATOM 1272 N N . THR B 1 29 ? 9.953 -8.641 9.516 1 93.31 29 THR B N 1
ATOM 1273 C CA . THR B 1 29 ? 10.25 -7.523 8.625 1 93.31 29 THR B CA 1
ATOM 1274 C C . THR B 1 29 ? 11.695 -7.586 8.133 1 93.31 29 THR B C 1
ATOM 1276 O O . THR B 1 29 ? 11.953 -7.434 6.941 1 93.31 29 THR B O 1
ATOM 1279 N N . ARG B 1 30 ? 12.594 -7.844 9.062 1 93.44 30 ARG B N 1
ATOM 1280 C CA . ARG B 1 30 ? 14.008 -7.973 8.719 1 93.44 30 ARG B CA 1
ATOM 1281 C C . ARG B 1 30 ? 14.227 -9.102 7.723 1 93.44 30 ARG B C 1
ATOM 1283 O O . ARG B 1 30 ? 14.922 -8.93 6.719 1 93.44 30 ARG B O 1
ATOM 1290 N N . TYR B 1 31 ? 13.664 -10.172 8.07 1 90.12 31 TYR B N 1
ATOM 1291 C CA . TYR B 1 31 ? 13.828 -11.359 7.234 1 90.12 31 TYR B CA 1
ATOM 1292 C C . TYR B 1 31 ? 13.32 -11.102 5.82 1 90.12 31 TYR B C 1
ATOM 1294 O O . TYR B 1 31 ? 14.031 -11.359 4.844 1 90.12 31 TYR B O 1
ATOM 1302 N N . LEU B 1 32 ? 12.109 -10.633 5.684 1 88.75 32 LEU B N 1
ATOM 1303 C CA . LEU B 1 32 ? 11.492 -10.398 4.383 1 88.75 32 LEU B CA 1
ATOM 1304 C C . LEU B 1 32 ? 12.281 -9.375 3.578 1 88.75 32 LEU B C 1
ATOM 1306 O O . LEU B 1 32 ? 12.32 -9.438 2.348 1 88.75 32 LEU B O 1
ATOM 1310 N N . SER B 1 33 ? 12.914 -8.406 4.262 1 91.94 33 SER B N 1
ATOM 1311 C CA . SER B 1 33 ? 13.617 -7.309 3.6 1 91.94 33 SER B CA 1
ATOM 1312 C C . SER B 1 33 ? 14.875 -7.805 2.9 1 91.94 33 SER B C 1
ATOM 1314 O O . SER B 1 33 ? 15.5 -7.062 2.141 1 91.94 33 SER B O 1
ATOM 1316 N N . HIS B 1 34 ? 15.266 -9.094 3.203 1 90.31 34 HIS B N 1
ATOM 1317 C CA . HIS B 1 34 ? 16.359 -9.695 2.447 1 90.31 34 HIS B CA 1
ATOM 1318 C C . HIS B 1 34 ? 15.93 -10.0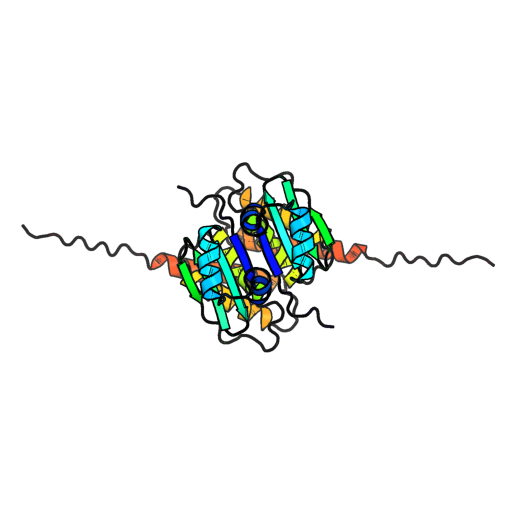23 1.023 1 90.31 34 HIS B C 1
ATOM 1320 O O . HIS B 1 34 ? 16.766 -10.133 0.124 1 90.31 34 HIS B O 1
ATOM 1326 N N . PHE B 1 35 ? 14.625 -10.156 0.827 1 85.25 35 PHE B N 1
ATOM 1327 C CA . PHE B 1 35 ? 14.133 -10.648 -0.451 1 85.25 35 PHE B CA 1
ATOM 1328 C C . PHE B 1 35 ? 13.312 -9.586 -1.168 1 85.25 35 PHE B C 1
ATOM 1330 O O . PHE B 1 35 ? 13.156 -9.633 -2.391 1 85.25 35 PHE B O 1
ATOM 1337 N N . VAL B 1 36 ? 12.734 -8.773 -0.478 1 88.31 36 VAL B N 1
ATOM 1338 C CA . VAL B 1 36 ? 11.922 -7.68 -1.007 1 88.31 36 VAL B CA 1
ATOM 1339 C C . VAL B 1 36 ? 12.617 -6.348 -0.729 1 88.31 36 VAL B C 1
ATOM 1341 O O . VAL B 1 36 ? 12.992 -6.062 0.409 1 88.31 36 VAL B O 1
ATOM 1344 N N . PRO B 1 37 ? 12.828 -5.5 -1.674 1 90.25 37 PRO B N 1
ATOM 1345 C CA . PRO B 1 37 ? 13.609 -4.273 -1.516 1 90.25 37 PRO B CA 1
ATOM 1346 C C . PRO B 1 37 ? 13.109 -3.393 -0.375 1 90.25 37 PRO B C 1
ATOM 1348 O O . PRO B 1 37 ? 13.906 -2.756 0.318 1 90.25 37 PRO B O 1
ATOM 1351 N N . LEU B 1 38 ? 11.844 -3.268 -0.21 1 92.5 38 LEU B N 1
ATOM 1352 C CA . LEU B 1 38 ? 11.289 -2.494 0.895 1 92.5 38 LEU B CA 1
ATOM 1353 C C . LEU B 1 38 ? 10.023 -3.154 1.437 1 92.5 38 LEU B C 1
ATOM 1355 O O . LEU B 1 38 ? 9.102 -3.447 0.678 1 92.5 38 LEU B O 1
ATOM 1359 N N . VAL B 1 39 ? 10.016 -3.467 2.711 1 93.69 39 VAL B N 1
ATOM 1360 C CA . VAL B 1 39 ? 8.891 -4.094 3.406 1 93.69 39 VAL B CA 1
ATOM 1361 C C . VAL B 1 39 ? 8.367 -3.154 4.488 1 93.69 39 VAL B C 1
ATOM 1363 O O . VAL B 1 39 ? 9.141 -2.604 5.273 1 93.69 39 VAL B O 1
ATOM 1366 N N . SER B 1 40 ? 7.117 -2.906 4.449 1 95.88 40 SER B N 1
ATOM 1367 C CA . SER B 1 40 ? 6.473 -2.154 5.52 1 95.88 40 SER B CA 1
ATOM 1368 C C . SER B 1 40 ? 5.43 -3.004 6.242 1 95.88 40 SER B C 1
ATOM 1370 O O . SER B 1 40 ? 4.539 -3.572 5.609 1 95.88 40 SER B O 1
ATOM 1372 N N . VAL B 1 41 ? 5.57 -3.145 7.574 1 94.12 41 VAL B N 1
ATOM 1373 C CA . VAL B 1 41 ? 4.672 -3.926 8.414 1 94.12 41 VAL B CA 1
ATOM 1374 C C . VAL B 1 41 ? 4.039 -3.025 9.477 1 94.12 41 VAL B C 1
ATOM 1376 O O . VAL B 1 41 ? 4.746 -2.402 10.266 1 94.12 41 VAL B O 1
ATOM 1379 N N . THR B 1 42 ? 2.732 -2.9 9.43 1 93.31 42 THR B N 1
ATOM 1380 C CA . THR B 1 42 ? 2.031 -2.162 10.477 1 93.31 42 THR B CA 1
ATOM 1381 C C . THR B 1 42 ? 1.56 -3.105 11.578 1 93.31 42 THR B C 1
ATOM 1383 O O . THR B 1 42 ? 1.084 -4.207 11.305 1 93.31 42 THR B O 1
ATOM 1386 N N . ASP B 1 43 ? 1.706 -2.686 12.836 1 90.31 43 ASP B N 1
ATOM 1387 C CA . ASP B 1 43 ? 1.378 -3.496 14 1 90.31 43 ASP B CA 1
ATOM 1388 C C . ASP B 1 43 ? 0.357 -2.791 14.891 1 90.31 43 ASP B C 1
ATOM 1390 O O . ASP B 1 43 ? 0.566 -2.658 16.094 1 90.31 43 ASP B O 1
ATOM 1394 N N . GLY B 1 44 ? -0.706 -2.307 14.258 1 84.5 44 GLY B N 1
ATOM 1395 C CA . GLY B 1 44 ? -1.758 -1.632 15 1 84.5 44 GLY B CA 1
ATOM 1396 C C . GLY B 1 44 ? -1.246 -0.481 15.852 1 84.5 44 GLY B C 1
ATOM 1397 O O . GLY B 1 44 ? -0.517 0.383 15.359 1 84.5 44 GLY B O 1
ATOM 1398 N N . PRO B 1 45 ? -1.69 -0.468 17.109 1 84 45 PRO B N 1
ATOM 1399 C CA . PRO B 1 45 ? -1.312 0.631 18 1 84 45 PRO B CA 1
ATOM 1400 C C . PRO B 1 45 ? 0.156 0.574 18.406 1 84 45 PRO B C 1
ATOM 1402 O O . PRO B 1 45 ? 0.672 1.526 19 1 84 45 PRO B O 1
ATOM 1405 N N . LYS B 1 46 ? 0.854 -0.463 18.125 1 90.44 46 LYS B N 1
ATOM 1406 C CA . LYS B 1 46 ? 2.25 -0.625 18.516 1 90.44 46 LYS B CA 1
ATOM 1407 C C . LYS B 1 46 ? 3.186 0.083 17.531 1 90.44 46 LYS B C 1
ATOM 1409 O O . LYS B 1 46 ? 4.375 0.251 17.812 1 90.44 46 LYS B O 1
ATOM 1414 N N . GLY B 1 47 ? 2.652 0.497 16.406 1 93.5 47 GLY B N 1
ATOM 1415 C CA . GLY B 1 47 ? 3.471 1.194 15.43 1 93.5 47 GLY B CA 1
ATOM 1416 C C . GLY B 1 47 ? 3.705 0.39 14.172 1 93.5 47 GLY B C 1
ATOM 1417 O O . GLY B 1 47 ? 2.795 -0.28 13.672 1 93.5 47 GLY B O 1
ATOM 1418 N N . SER B 1 48 ? 4.84 0.601 13.578 1 95.94 48 SER B N 1
ATOM 1419 C CA . SER B 1 48 ? 5.164 -0.068 12.32 1 95.94 48 SER B CA 1
ATOM 1420 C C . SER B 1 48 ? 6.664 -0.299 12.188 1 95.94 48 SER B C 1
ATOM 1422 O O . SER B 1 48 ? 7.449 0.187 13 1 95.94 48 SER B O 1
ATOM 1424 N N . TYR B 1 49 ? 7.012 -1.122 11.227 1 97.06 49 TYR B N 1
ATOM 1425 C CA . TYR B 1 49 ? 8.391 -1.456 10.891 1 97.06 49 TYR B CA 1
ATOM 1426 C C . TYR B 1 49 ? 8.625 -1.329 9.383 1 97.06 49 TYR B C 1
ATOM 1428 O O . TYR B 1 49 ? 7.789 -1.756 8.586 1 97.06 49 TYR B O 1
ATOM 1436 N N . ILE B 1 50 ? 9.68 -0.678 9.047 1 97.12 50 ILE B N 1
ATOM 1437 C CA . ILE B 1 50 ? 10.109 -0.614 7.652 1 97.12 50 ILE B CA 1
ATOM 1438 C C . ILE B 1 50 ? 11.445 -1.324 7.488 1 97.12 50 ILE B C 1
ATOM 1440 O O . ILE B 1 50 ? 12.406 -1.021 8.195 1 97.12 50 ILE B O 1
ATOM 1444 N N . GLY B 1 51 ? 11.445 -2.307 6.621 1 95.88 51 GLY B N 1
ATOM 1445 C CA . GLY B 1 51 ? 12.641 -3.105 6.402 1 95.88 51 GLY B CA 1
ATOM 1446 C C . GLY B 1 51 ? 13.273 -2.871 5.043 1 95.88 51 GLY B C 1
ATOM 1447 O O . GLY B 1 51 ? 12.57 -2.77 4.035 1 95.88 51 GLY B O 1
ATOM 1448 N N . VAL B 1 52 ? 14.586 -2.707 5.035 1 94.75 52 VAL B N 1
ATOM 1449 C CA . VAL B 1 52 ? 15.391 -2.59 3.822 1 94.75 52 VAL B CA 1
ATOM 1450 C C . VAL B 1 52 ? 16.703 -3.33 4.008 1 94.75 52 VAL B C 1
ATOM 1452 O O . VAL B 1 52 ? 17.359 -3.207 5.051 1 94.75 52 VAL B O 1
ATOM 1455 N N . LYS B 1 53 ? 17.031 -4.188 3.059 1 94.44 53 LYS B N 1
ATOM 1456 C CA . LYS B 1 53 ? 18.344 -4.852 2.986 1 94.44 53 LYS B CA 1
ATOM 1457 C C . LYS B 1 53 ? 18.656 -5.582 4.289 1 94.44 53 LYS B C 1
ATOM 1459 O O . LYS B 1 53 ? 19.75 -5.453 4.824 1 94.44 53 LYS B O 1
ATOM 1464 N N . GLY B 1 54 ? 17.672 -6.211 4.812 1 94.19 54 GLY B N 1
ATOM 1465 C CA . GLY B 1 54 ? 17.906 -7.047 5.98 1 94.19 54 GLY B CA 1
ATOM 1466 C C . GLY B 1 54 ? 17.875 -6.27 7.285 1 94.19 54 GLY B C 1
ATOM 1467 O O . GLY B 1 54 ? 18.203 -6.805 8.344 1 94.19 54 GLY B O 1
ATOM 1468 N N . GLU B 1 55 ? 17.578 -5 7.234 1 96.31 55 GLU B N 1
ATOM 1469 C CA . GLU B 1 55 ? 17.422 -4.168 8.422 1 96.31 55 GLU B CA 1
ATOM 1470 C C . GLU B 1 55 ? 15.969 -3.723 8.586 1 96.31 55 GLU B C 1
ATOM 1472 O O . GLU B 1 55 ? 15.195 -3.738 7.629 1 96.31 55 GLU B O 1
ATOM 1477 N N . ALA B 1 56 ? 15.625 -3.439 9.852 1 96.62 56 ALA B N 1
ATOM 1478 C CA . ALA B 1 56 ? 14.281 -2.932 10.133 1 96.62 56 ALA B CA 1
ATOM 1479 C C . ALA B 1 56 ? 14.336 -1.715 11.047 1 96.62 56 ALA B C 1
ATOM 1481 O O . ALA B 1 56 ? 15.078 -1.706 12.039 1 96.62 56 ALA B O 1
ATOM 1482 N N . VAL B 1 57 ? 13.633 -0.671 10.688 1 97.38 57 VAL B N 1
ATOM 1483 C CA . VAL B 1 57 ? 13.492 0.537 11.492 1 97.38 57 VAL B CA 1
ATOM 1484 C C . VAL B 1 57 ? 12.109 0.576 12.133 1 97.38 57 VAL B C 1
ATOM 1486 O O . VAL B 1 57 ? 11.102 0.347 11.461 1 97.38 57 VAL B O 1
ATOM 1489 N N . TYR B 1 58 ? 12.125 0.756 13.383 1 97.75 58 TYR B N 1
ATOM 1490 C CA . TYR B 1 58 ? 10.867 0.9 14.109 1 97.75 58 TYR B CA 1
ATOM 1491 C C . TYR B 1 58 ? 10.344 2.326 14 1 97.75 58 TYR B C 1
ATOM 1493 O O . TYR B 1 58 ? 11.094 3.289 14.156 1 97.75 58 TYR B O 1
ATOM 1501 N N . ILE B 1 59 ? 9.062 2.5 13.672 1 97.19 59 ILE B N 1
ATOM 1502 C CA . ILE B 1 59 ? 8.352 3.771 13.617 1 97.19 59 ILE B CA 1
ATOM 1503 C C . ILE B 1 59 ? 7.277 3.805 14.703 1 97.19 59 ILE B C 1
ATOM 1505 O O . ILE B 1 59 ? 6.324 3.025 14.664 1 97.19 59 ILE B O 1
ATOM 1509 N N . PRO B 1 60 ? 7.363 4.656 15.711 1 94.88 60 PRO B N 1
ATOM 1510 C CA . PRO B 1 60 ? 6.309 4.762 16.719 1 94.88 60 PRO B CA 1
ATOM 1511 C C . PRO B 1 60 ? 4.98 5.23 16.141 1 94.88 60 PRO B C 1
ATOM 1513 O O . PRO B 1 60 ? 4.957 5.918 15.117 1 94.88 60 PRO B O 1
ATOM 1516 N N . PRO B 1 61 ? 3.877 4.758 16.797 1 89.06 61 PRO B N 1
ATOM 1517 C CA . PRO B 1 61 ? 2.578 5.273 16.359 1 89.06 61 PRO B CA 1
ATOM 1518 C C . PRO B 1 61 ? 2.416 6.77 16.609 1 89.06 61 PRO B C 1
ATOM 1520 O O . PRO B 1 61 ? 3.086 7.324 17.484 1 89.06 61 PRO B O 1
ATOM 1523 N N . SER B 1 62 ? 1.59 7.414 15.695 1 85.06 62 SER B N 1
ATOM 1524 C CA . SER B 1 62 ? 1.254 8.805 15.977 1 85.06 62 SER B CA 1
ATOM 1525 C C . SER B 1 62 ? 0.266 8.922 17.125 1 85.06 62 SER B C 1
ATOM 1527 O O . SER B 1 62 ? -0.636 8.086 17.266 1 85.06 62 SER B O 1
ATOM 1529 N N . PRO B 1 63 ? 0.494 9.781 18 1 73.12 63 PRO B N 1
ATOM 1530 C CA . PRO B 1 63 ? -0.33 9.914 19.203 1 73.12 63 PRO B CA 1
ATOM 1531 C C . PRO B 1 63 ? -1.811 10.109 18.875 1 73.12 63 PRO B C 1
ATOM 1533 O O . PRO B 1 63 ? -2.67 9.789 19.703 1 73.12 63 PRO B O 1
ATOM 1536 N N . CYS B 1 64 ? -2.205 10.648 17.844 1 61.41 64 CYS B N 1
ATOM 1537 C CA . CYS B 1 64 ? -3.602 10.984 17.594 1 61.41 64 CYS B CA 1
ATOM 1538 C C . CYS B 1 64 ? -4.32 9.852 16.875 1 61.41 64 CYS B C 1
ATOM 1540 O O . CYS B 1 64 ? -5.117 10.102 15.969 1 61.41 64 CYS B O 1
ATOM 1542 N N . VAL B 1 65 ? -3.957 8.703 17.234 1 57.09 65 VAL B N 1
ATOM 1543 C CA . VAL B 1 65 ? -4.691 7.676 16.5 1 57.09 65 VAL B CA 1
ATOM 1544 C C . VAL B 1 65 ? -6.074 7.492 17.109 1 57.09 65 VAL B C 1
ATOM 1546 O O . VAL B 1 65 ? -6.199 7.27 18.328 1 57.09 65 VAL B O 1
ATOM 1549 N N . PRO B 1 66 ? -7.09 7.914 16.328 1 58.41 66 PRO B N 1
ATOM 1550 C CA . PRO B 1 66 ? -8.453 7.781 16.844 1 58.41 66 PRO B CA 1
ATOM 1551 C C . PRO B 1 66 ? -8.797 6.348 17.25 1 58.41 66 PRO B C 1
ATOM 1553 O O . PRO B 1 66 ? -8.078 5.41 16.891 1 58.41 66 PRO B O 1
ATOM 1556 N N . VAL B 1 67 ? -9.906 6.238 17.969 1 53 67 VAL B N 1
ATOM 1557 C CA . VAL B 1 67 ? -10.508 5.047 18.562 1 53 67 VAL B CA 1
ATOM 1558 C C . VAL B 1 67 ? -10.75 3.998 17.484 1 53 67 VAL B C 1
ATOM 1560 O O . VAL B 1 67 ? -10.484 2.812 17.688 1 53 67 VAL B O 1
ATOM 1563 N N . ASP B 1 68 ? -11.242 4.523 16.312 1 57.41 68 ASP B N 1
ATOM 1564 C CA . ASP B 1 68 ? -11.492 3.549 15.258 1 57.41 68 ASP B CA 1
ATOM 1565 C C . ASP B 1 68 ? -10.352 3.52 14.25 1 57.41 68 ASP B C 1
ATOM 1567 O O . ASP B 1 68 ? -10.141 4.484 13.508 1 57.41 68 ASP B O 1
ATOM 1571 N N . THR B 1 69 ? -9.555 2.635 14.445 1 62.66 69 THR B N 1
ATOM 1572 C CA . THR B 1 69 ? -8.336 2.521 13.656 1 62.66 69 THR B CA 1
ATOM 1573 C C . THR B 1 69 ? -8.609 1.76 12.359 1 62.66 69 THR B C 1
ATOM 1575 O O . THR B 1 69 ? -7.672 1.297 11.695 1 62.66 69 THR B O 1
ATOM 1578 N N . CYS B 1 70 ? -10.008 1.753 12.055 1 65.69 70 CYS B N 1
ATOM 1579 C CA . CYS B 1 70 ? -10.273 1.048 10.805 1 65.69 70 CYS B CA 1
ATOM 1580 C C . CYS B 1 70 ? -9.672 1.787 9.617 1 65.69 70 CYS B C 1
ATOM 1582 O O . CYS B 1 70 ? -9.93 2.977 9.422 1 65.69 70 CYS B O 1
ATOM 1584 N N . GLY B 1 71 ? -8.719 1.167 9.008 1 77.5 71 GLY B N 1
ATOM 1585 C CA . GLY B 1 71 ? -8.117 1.755 7.82 1 77.5 71 GLY B CA 1
ATOM 1586 C C . GLY B 1 71 ? -6.785 2.428 8.094 1 77.5 71 GLY B C 1
ATOM 1587 O O . GLY B 1 71 ? -6.125 2.902 7.172 1 77.5 71 GLY B O 1
ATOM 1588 N N . ALA B 1 72 ? -6.449 2.475 9.367 1 83.62 72 ALA B N 1
ATOM 1589 C CA . ALA B 1 72 ? -5.195 3.141 9.703 1 83.62 72 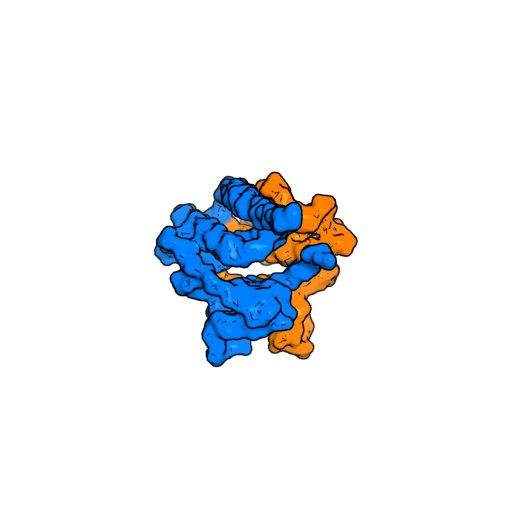ALA B CA 1
ATOM 1590 C C . ALA B 1 72 ? -4.02 2.502 8.977 1 83.62 72 ALA B C 1
ATOM 1592 O O . ALA B 1 72 ? -3.129 3.203 8.484 1 83.62 72 ALA B O 1
ATOM 1593 N N . GLY B 1 73 ? -4.023 1.168 8.93 1 87.06 73 GLY B N 1
ATOM 1594 C CA . GLY B 1 73 ? -2.969 0.473 8.211 1 87.06 73 GLY B CA 1
ATOM 1595 C C . GLY B 1 73 ? -2.922 0.823 6.734 1 87.06 73 GLY B C 1
ATOM 1596 O O . GLY B 1 73 ? -1.845 1.032 6.176 1 87.06 73 GLY B O 1
ATOM 1597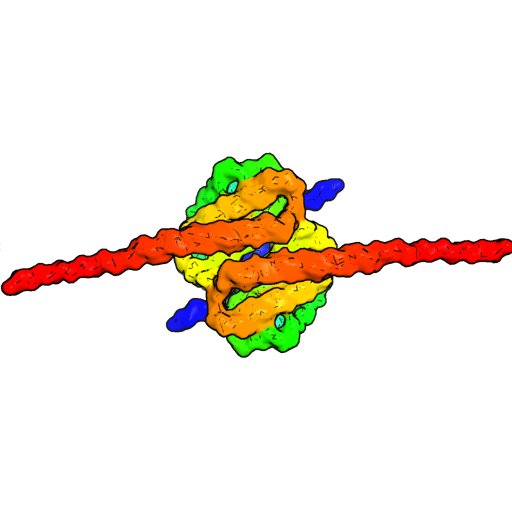 N N . ASP B 1 74 ? -4.102 0.923 6.125 1 86.94 74 ASP B N 1
ATOM 1598 C CA . ASP B 1 74 ? -4.184 1.289 4.711 1 86.94 74 ASP B CA 1
ATOM 1599 C C . ASP B 1 74 ? -3.727 2.729 4.488 1 86.94 74 ASP B C 1
ATOM 1601 O O . ASP B 1 74 ? -3.037 3.021 3.51 1 86.94 74 ASP B O 1
ATOM 1605 N N . ALA B 1 75 ? -4.156 3.574 5.332 1 86 75 ALA B N 1
ATOM 1606 C CA . ALA B 1 75 ? -3.721 4.965 5.234 1 86 75 ALA B CA 1
ATOM 1607 C C . ALA B 1 75 ? -2.211 5.082 5.41 1 86 75 ALA B C 1
ATOM 1609 O O . ALA B 1 75 ? -1.551 5.828 4.68 1 86 75 ALA B O 1
ATOM 1610 N N . TYR B 1 76 ? -1.679 4.348 6.395 1 89.38 76 TYR B N 1
ATOM 1611 C CA . TYR B 1 76 ? -0.238 4.344 6.617 1 89.38 76 TYR B CA 1
ATOM 1612 C C . TYR B 1 76 ? 0.504 3.846 5.383 1 89.38 76 TYR B C 1
ATOM 1614 O O . TYR B 1 76 ? 1.463 4.477 4.93 1 89.38 76 TYR B O 1
ATOM 1622 N N . ALA B 1 77 ? 0.048 2.705 4.852 1 91.56 77 ALA B N 1
ATOM 1623 C CA . ALA B 1 77 ? 0.668 2.133 3.66 1 91.56 77 ALA B CA 1
ATOM 1624 C C . ALA B 1 77 ? 0.657 3.131 2.504 1 91.56 77 ALA B C 1
ATOM 1626 O O . ALA B 1 77 ? 1.646 3.262 1.781 1 91.56 77 ALA B O 1
ATOM 1627 N N . SER B 1 78 ? -0.459 3.793 2.32 1 87.06 78 SER B N 1
ATOM 1628 C CA . SER B 1 78 ? -0.557 4.809 1.274 1 87.06 78 SER B CA 1
ATOM 1629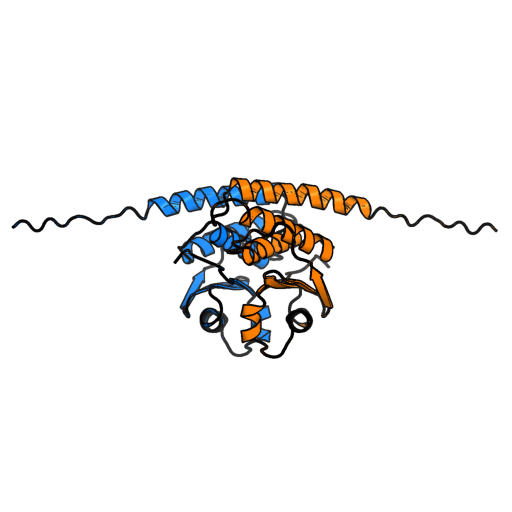 C C . SER B 1 78 ? 0.477 5.91 1.477 1 87.06 78 SER B C 1
ATOM 1631 O O . SER B 1 78 ? 1.053 6.414 0.51 1 87.06 78 SER B O 1
ATOM 1633 N N . GLY B 1 79 ? 0.649 6.324 2.701 1 87 79 GLY B N 1
ATOM 1634 C CA . GLY B 1 79 ? 1.655 7.328 3.008 1 87 79 GLY B CA 1
ATOM 1635 C C . GLY B 1 79 ? 3.068 6.875 2.691 1 87 79 GLY B C 1
ATOM 1636 O O . GLY B 1 79 ? 3.855 7.629 2.117 1 87 79 GLY B O 1
ATOM 1637 N N . VAL B 1 80 ? 3.422 5.688 3.066 1 91.5 80 VAL B N 1
ATOM 1638 C CA . VAL B 1 80 ? 4.742 5.141 2.773 1 91.5 80 VAL B CA 1
ATOM 1639 C C . VAL B 1 80 ? 4.957 5.09 1.262 1 91.5 80 VAL B C 1
ATOM 1641 O O . VAL B 1 80 ? 5.996 5.527 0.763 1 91.5 80 VAL B O 1
ATOM 1644 N N . LEU B 1 81 ? 3.975 4.598 0.544 1 88.69 81 LEU B N 1
ATOM 1645 C CA . LEU B 1 81 ? 4.074 4.477 -0.906 1 88.69 81 LEU B CA 1
ATOM 1646 C C . LEU B 1 81 ? 4.234 5.848 -1.556 1 88.69 81 LEU B C 1
ATOM 1648 O O . LEU B 1 81 ? 4.996 6 -2.514 1 88.69 81 LEU B O 1
ATOM 1652 N N . TYR B 1 82 ? 3.549 6.766 -1.042 1 83.5 82 TYR B N 1
ATOM 1653 C CA . TYR B 1 82 ? 3.695 8.125 -1.542 1 83.5 82 TYR B CA 1
ATOM 1654 C C . TYR B 1 82 ? 5.125 8.625 -1.358 1 83.5 82 TYR B C 1
ATOM 1656 O O . TYR B 1 82 ? 5.695 9.234 -2.266 1 83.5 82 TYR B O 1
ATOM 1664 N N . GLY B 1 83 ? 5.648 8.43 -0.134 1 84.62 83 GLY B N 1
ATOM 1665 C CA . GLY B 1 83 ? 7.031 8.805 0.108 1 84.62 83 GLY B CA 1
ATOM 1666 C C . GLY B 1 83 ? 8.008 8.148 -0.854 1 84.62 83 GLY B C 1
ATOM 1667 O O . GLY B 1 83 ? 8.914 8.805 -1.366 1 84.62 83 GLY B O 1
ATOM 1668 N N . ILE B 1 84 ? 7.809 6.922 -1.109 1 84.88 84 ILE B N 1
ATOM 1669 C CA . ILE B 1 84 ? 8.656 6.18 -2.035 1 84.88 84 ILE B CA 1
ATOM 1670 C C . ILE B 1 84 ? 8.562 6.797 -3.428 1 84.88 84 ILE B C 1
ATOM 1672 O O . ILE B 1 84 ? 9.586 7.051 -4.07 1 84.88 84 ILE B O 1
ATOM 1676 N N . LEU B 1 85 ? 7.348 6.996 -3.926 1 81.5 85 LEU B N 1
ATOM 1677 C CA . LEU B 1 85 ? 7.117 7.523 -5.266 1 81.5 85 LEU B CA 1
ATOM 1678 C C . LEU B 1 85 ? 7.695 8.93 -5.406 1 81.5 85 LEU B C 1
ATOM 1680 O O . LEU B 1 85 ? 8.062 9.352 -6.504 1 81.5 85 LEU B O 1
ATOM 1684 N N . ARG B 1 86 ? 7.816 9.586 -4.238 1 80 86 ARG B N 1
ATOM 1685 C CA . ARG B 1 86 ? 8.391 10.93 -4.242 1 80 86 ARG B CA 1
ATOM 1686 C C . ARG B 1 86 ? 9.914 10.867 -4.137 1 80 86 ARG B C 1
ATOM 1688 O O . ARG B 1 86 ? 10.594 11.891 -4.305 1 80 86 ARG B O 1
ATOM 1695 N N . GLY B 1 87 ? 10.398 9.742 -3.766 1 79.5 87 GLY B N 1
ATOM 1696 C CA . GLY B 1 87 ? 11.836 9.57 -3.693 1 79.5 87 GLY B CA 1
ATOM 1697 C C . GLY B 1 87 ? 12.406 9.891 -2.322 1 79.5 87 GLY B C 1
ATOM 1698 O O . GLY B 1 87 ? 13.562 10.305 -2.205 1 79.5 87 GLY B O 1
ATOM 1699 N N . VAL B 1 88 ? 11.602 9.781 -1.309 1 81.38 88 VAL B N 1
ATOM 1700 C CA . VAL B 1 88 ? 12.086 10.008 0.05 1 81.38 88 VAL B CA 1
ATOM 1701 C C . VAL B 1 88 ? 13.031 8.875 0.453 1 81.38 88 VAL B C 1
ATOM 1703 O O . VAL B 1 88 ? 12.711 7.699 0.28 1 81.38 88 VAL B O 1
ATOM 1706 N N . SER B 1 89 ? 14.227 9.211 0.957 1 83.69 89 SER B N 1
ATOM 1707 C CA . SER B 1 89 ? 15.234 8.203 1.279 1 83.69 89 SER B CA 1
ATOM 1708 C C . SER B 1 89 ? 15.297 7.949 2.781 1 83.69 89 SER B C 1
ATOM 1710 O O . SER B 1 89 ? 15.703 6.871 3.215 1 83.69 89 SER B O 1
ATOM 1712 N N . ASP B 1 90 ? 14.961 8.938 3.588 1 90.25 90 ASP B N 1
ATOM 1713 C CA . ASP B 1 90 ? 14.945 8.781 5.039 1 90.25 90 ASP B CA 1
ATOM 1714 C C . ASP B 1 90 ? 13.773 7.914 5.488 1 90.25 90 ASP B C 1
ATOM 1716 O O . ASP B 1 90 ? 12.633 8.375 5.547 1 90.25 90 ASP B O 1
ATOM 1720 N N . LEU B 1 91 ? 14.086 6.711 5.887 1 92.81 91 LEU B N 1
ATOM 1721 C CA . LEU B 1 91 ? 13.047 5.742 6.211 1 92.81 91 LEU B CA 1
ATOM 1722 C C . LEU B 1 91 ? 12.281 6.172 7.457 1 92.81 91 LEU B C 1
ATOM 1724 O O . LEU B 1 91 ? 11.047 6.07 7.5 1 92.81 91 LEU B O 1
ATOM 1728 N N . LYS B 1 92 ? 13.016 6.59 8.453 1 93.94 92 LYS B N 1
ATOM 1729 C CA . LYS B 1 92 ? 12.367 7 9.695 1 93.94 92 LYS B CA 1
ATOM 1730 C C . LYS B 1 92 ? 11.445 8.195 9.469 1 93.94 92 LYS B C 1
ATOM 1732 O O . LYS B 1 92 ? 10.32 8.227 9.969 1 93.94 92 LYS B O 1
ATOM 1737 N N . GLY B 1 93 ? 11.984 9.195 8.727 1 90.06 93 GLY B N 1
ATOM 1738 C CA . GLY B 1 93 ? 11.156 10.344 8.391 1 90.06 93 GLY B CA 1
ATOM 1739 C C . GLY B 1 93 ? 9.938 9.977 7.578 1 90.06 93 GLY B C 1
ATOM 1740 O O . GLY B 1 93 ? 8.836 10.477 7.832 1 90.06 93 GLY B O 1
ATOM 1741 N N . MET B 1 94 ? 10.078 9.117 6.625 1 88.75 94 MET B N 1
ATOM 1742 C CA . MET B 1 94 ? 8.984 8.656 5.777 1 88.75 94 MET B CA 1
ATOM 1743 C C . MET B 1 94 ? 7.914 7.953 6.609 1 88.75 94 MET B C 1
ATOM 1745 O O . MET B 1 94 ? 6.727 8.25 6.477 1 88.75 94 MET B O 1
ATOM 1749 N N . GLY B 1 95 ? 8.336 7.039 7.434 1 93.88 95 GLY B N 1
ATOM 1750 C CA . GLY B 1 95 ? 7.402 6.324 8.289 1 93.88 95 GLY B CA 1
ATOM 1751 C C . GLY B 1 95 ? 6.68 7.227 9.273 1 93.88 95 GLY B C 1
ATOM 1752 O O . GLY B 1 95 ? 5.488 7.055 9.523 1 93.88 95 GLY B O 1
ATOM 1753 N N . THR B 1 96 ? 7.43 8.172 9.867 1 91.44 96 THR B N 1
ATOM 1754 C CA . THR B 1 96 ? 6.84 9.102 10.82 1 91.44 96 THR B CA 1
ATOM 1755 C C . THR B 1 96 ? 5.766 9.953 10.141 1 91.44 96 THR B C 1
ATOM 1757 O O . THR B 1 96 ? 4.684 10.156 10.695 1 91.44 96 THR B O 1
ATOM 1760 N N . LEU B 1 97 ? 6.082 10.438 9 1 87.38 97 LEU B N 1
ATOM 1761 C CA . LEU B 1 97 ? 5.105 11.211 8.242 1 87.38 97 LEU B CA 1
ATOM 1762 C C . LEU B 1 97 ? 3.893 10.352 7.895 1 87.38 97 LEU B C 1
ATOM 1764 O O . LEU B 1 97 ? 2.752 10.805 8.016 1 87.38 97 LEU B O 1
ATOM 1768 N N . ALA B 1 98 ? 4.145 9.141 7.434 1 90.38 98 ALA B N 1
ATOM 1769 C CA . ALA B 1 98 ? 3.057 8.219 7.113 1 90.38 98 ALA B CA 1
ATOM 1770 C C . ALA B 1 98 ? 2.16 7.992 8.328 1 90.38 98 ALA B C 1
ATOM 1772 O O . ALA B 1 98 ? 0.934 7.949 8.195 1 90.38 98 ALA B O 1
ATOM 1773 N N . ALA B 1 99 ? 2.74 7.832 9.469 1 89.94 99 ALA B N 1
ATOM 1774 C CA . ALA B 1 99 ? 1.989 7.645 10.711 1 89.94 99 ALA B CA 1
ATOM 1775 C C . ALA B 1 99 ? 1.106 8.852 11.008 1 89.94 99 ALA B C 1
ATOM 1777 O O . ALA B 1 99 ? -0.048 8.703 11.414 1 89.94 99 ALA B O 1
ATOM 1778 N N . ARG B 1 100 ? 1.635 9.992 10.812 1 83.88 100 ARG B N 1
ATOM 1779 C CA . ARG B 1 100 ? 0.87 11.219 11.039 1 83.88 100 ARG B CA 1
ATOM 1780 C C . ARG B 1 100 ? -0.31 11.312 10.078 1 83.88 100 ARG B C 1
ATOM 1782 O O . ARG B 1 100 ? -1.417 11.68 10.477 1 83.88 100 ARG B O 1
ATOM 1789 N N . ILE B 1 101 ? -0.07 10.992 8.836 1 78.94 101 ILE B N 1
ATOM 1790 C CA . ILE B 1 101 ? -1.117 11.008 7.82 1 78.94 101 ILE B CA 1
ATOM 1791 C C . ILE B 1 101 ? -2.209 10.008 8.188 1 78.94 101 ILE B C 1
ATOM 1793 O O . ILE B 1 101 ? -3.398 10.328 8.117 1 78.94 101 ILE B O 1
ATOM 1797 N N . ALA B 1 102 ? -1.78 8.82 8.562 1 84.06 102 ALA B N 1
ATOM 1798 C CA . ALA B 1 102 ? -2.744 7.793 8.945 1 84.06 102 ALA B CA 1
ATOM 1799 C C . ALA B 1 102 ? -3.604 8.258 10.117 1 84.06 102 ALA B C 1
ATOM 1801 O O . ALA B 1 102 ? -4.824 8.07 10.109 1 84.06 102 ALA B O 1
ATOM 1802 N N . ALA B 1 103 ? -2.996 8.875 11.078 1 82.19 103 ALA B N 1
ATOM 1803 C CA . ALA B 1 103 ? -3.717 9.391 12.242 1 82.19 103 ALA B CA 1
ATOM 1804 C C . ALA B 1 103 ? -4.738 10.445 11.828 1 82.19 103 ALA B C 1
ATOM 1806 O O . ALA B 1 103 ? -5.859 10.469 12.344 1 82.19 103 ALA B O 1
ATOM 1807 N N . THR B 1 104 ? -4.395 11.289 10.945 1 77.31 104 THR B N 1
ATOM 1808 C CA . THR B 1 104 ? -5.266 12.359 10.469 1 77.31 104 THR B CA 1
ATOM 1809 C C . THR B 1 104 ? -6.438 11.789 9.68 1 77.31 104 THR B C 1
ATOM 1811 O O . THR B 1 104 ? -7.582 12.219 9.859 1 77.31 104 THR B O 1
ATOM 1814 N N . VAL B 1 105 ? -6.18 10.859 8.797 1 75.75 105 VAL B N 1
ATOM 1815 C CA . VAL B 1 105 ? -7.195 10.273 7.926 1 75.75 105 VAL B CA 1
ATOM 1816 C C . VAL B 1 105 ? -8.227 9.523 8.766 1 75.75 105 VAL B C 1
ATOM 1818 O O . VAL B 1 105 ? -9.438 9.664 8.555 1 75.75 105 VAL B O 1
ATOM 1821 N N . VAL B 1 106 ? -7.797 8.758 9.711 1 75.81 106 VAL B N 1
ATOM 1822 C CA . VAL B 1 106 ? -8.711 7.906 10.461 1 75.81 106 VAL B CA 1
ATOM 1823 C C . VAL B 1 106 ? -9.391 8.719 11.562 1 75.81 106 VAL B C 1
ATOM 1825 O O . VAL B 1 106 ? -10.422 8.312 12.094 1 75.81 106 VAL B O 1
ATOM 1828 N N . GLY B 1 107 ? -8.68 9.773 12.016 1 72.25 107 GLY B N 1
ATOM 1829 C CA . GLY B 1 107 ? -9.312 10.672 12.969 1 72.25 107 GLY B CA 1
ATOM 1830 C C . GLY B 1 107 ? -10.5 11.422 12.391 1 72.25 107 GLY B C 1
ATOM 1831 O O . GLY B 1 107 ? -11.367 11.883 13.133 1 72.25 107 GLY B O 1
ATOM 1832 N N . GLN B 1 108 ? -10.352 11.852 11.211 1 63.19 108 GLN B N 1
ATOM 1833 C CA . GLN B 1 108 ? -11.484 12.547 10.609 1 63.19 108 GLN B CA 1
ATOM 1834 C C . GLN B 1 108 ? -12.703 11.633 10.5 1 63.19 108 GLN B C 1
ATOM 1836 O O . GLN B 1 108 ? -12.562 10.414 10.383 1 63.19 108 GLN B O 1
ATOM 1841 N N . GLN B 1 109 ? -13.797 12.219 11.094 1 51.91 109 GLN B N 1
ATOM 1842 C CA . GLN B 1 109 ? -15.102 11.562 11.164 1 51.91 109 GLN B CA 1
ATOM 1843 C C . GLN B 1 109 ? -15.484 10.953 9.82 1 51.91 109 GLN B C 1
ATOM 1845 O O . GLN B 1 109 ? -15.266 11.562 8.773 1 51.91 109 GLN B O 1
ATOM 1850 N N . GLY B 1 110 ? -15.828 9.648 9.766 1 50.75 110 GLY B N 1
ATOM 1851 C CA . GLY B 1 110 ? -16.406 8.75 8.781 1 50.75 110 GLY B CA 1
ATOM 1852 C C . GLY B 1 110 ? -15.352 8.031 7.949 1 50.75 110 GLY B C 1
ATOM 1853 O O . GLY B 1 110 ? -14.219 8.508 7.824 1 50.75 110 GLY B O 1
ATOM 1854 N N . THR B 1 111 ? -15.211 6.824 8.086 1 52.19 111 THR B N 1
ATOM 1855 C CA . THR B 1 111 ? -14.273 5.797 7.656 1 52.19 111 THR B CA 1
ATOM 1856 C C . THR B 1 111 ? -13.844 6.027 6.211 1 52.19 111 THR B C 1
ATOM 1858 O O . THR B 1 111 ? -12.836 5.48 5.762 1 52.19 111 THR B O 1
ATOM 1861 N N . ARG B 1 112 ? -14.555 6.996 5.453 1 63.38 112 ARG B N 1
ATOM 1862 C CA . ARG B 1 112 ? -14.234 7.082 4.031 1 63.38 112 ARG B CA 1
ATOM 1863 C C . ARG B 1 112 ? -13.438 8.344 3.725 1 63.38 112 ARG B C 1
ATOM 1865 O O . ARG B 1 112 ? -13.859 9.453 4.066 1 63.38 112 ARG B O 1
ATOM 1872 N N . LEU B 1 113 ? -12.195 8.266 3.273 1 69.25 113 LEU B N 1
ATOM 1873 C CA . LEU B 1 113 ? -11.312 9.352 2.871 1 69.25 113 LEU B CA 1
ATOM 1874 C C . LEU B 1 113 ? -11.984 10.242 1.835 1 69.25 113 LEU B C 1
ATOM 1876 O O . LEU B 1 113 ? -12.492 9.758 0.823 1 69.25 113 LEU B O 1
ATOM 1880 N N . ARG B 1 114 ? -12.219 11.516 2.207 1 71.94 114 ARG B N 1
ATOM 1881 C CA . ARG B 1 114 ? -12.695 12.461 1.205 1 71.94 114 ARG B CA 1
ATOM 1882 C C . ARG B 1 114 ? -11.578 12.844 0.24 1 71.94 114 ARG B C 1
ATOM 1884 O O . ARG B 1 114 ? -10.398 12.82 0.603 1 71.94 114 ARG B O 1
ATOM 1891 N N . VAL B 1 115 ? -11.945 13.141 -0.977 1 72.44 115 VAL B N 1
ATOM 1892 C CA . VAL B 1 115 ? -10.984 13.57 -1.989 1 72.44 115 VAL B CA 1
ATOM 1893 C C . VAL B 1 115 ? -10.148 14.727 -1.456 1 72.44 115 VAL B C 1
ATOM 1895 O O . VAL B 1 115 ? -8.922 14.742 -1.604 1 72.44 115 VAL B O 1
ATOM 1898 N N . GLN B 1 116 ? -10.781 15.703 -0.837 1 75.81 116 GLN B N 1
ATOM 1899 C CA . GLN B 1 116 ? -10.078 16.875 -0.326 1 75.81 116 GLN B CA 1
ATOM 1900 C C . GLN B 1 116 ? -9.062 16.484 0.739 1 75.81 116 GLN B C 1
ATOM 1902 O O . GLN B 1 116 ? -7.996 17.094 0.844 1 75.81 116 GLN B O 1
ATOM 1907 N N . ASP B 1 117 ? -9.391 15.516 1.494 1 71.19 117 ASP B N 1
ATOM 1908 C CA . ASP B 1 117 ? -8.438 15.031 2.496 1 71.19 117 ASP B CA 1
ATOM 1909 C C . ASP B 1 117 ? -7.195 14.445 1.835 1 71.19 117 ASP B C 1
ATOM 1911 O O . ASP B 1 117 ? -6.078 14.648 2.309 1 71.19 117 ASP B O 1
ATOM 1915 N N . ALA B 1 118 ? -7.48 13.68 0.756 1 70.94 118 ALA B N 1
ATOM 1916 C CA . ALA B 1 118 ? -6.352 13.125 0.014 1 70.94 118 ALA B CA 1
ATOM 1917 C C . ALA B 1 118 ? -5.48 14.234 -0.573 1 70.94 118 ALA B C 1
ATOM 1919 O O . ALA B 1 118 ? -4.25 14.148 -0.543 1 70.94 118 ALA B O 1
ATOM 1920 N N . VAL B 1 119 ? -6.109 15.234 -1.061 1 72.88 119 VAL B N 1
ATOM 1921 C CA . VAL B 1 119 ? -5.398 16.375 -1.621 1 72.88 119 VAL B CA 1
ATOM 1922 C C . VAL B 1 119 ? -4.59 17.062 -0.526 1 72.88 119 VAL B C 1
ATOM 1924 O O . VAL B 1 119 ? -3.402 17.359 -0.708 1 72.88 119 VAL B O 1
ATOM 1927 N N . ASP B 1 120 ? -5.207 17.328 0.559 1 70.81 120 ASP B N 1
ATOM 1928 C CA . ASP B 1 120 ? -4.539 17.969 1.682 1 70.81 120 ASP B CA 1
ATOM 1929 C C . ASP B 1 120 ? -3.34 17.156 2.156 1 70.81 120 ASP B C 1
ATOM 1931 O O . ASP B 1 120 ? -2.293 17.719 2.492 1 70.81 120 ASP B O 1
ATOM 1935 N N . LEU B 1 121 ? -3.516 15.938 2.182 1 67.88 121 LEU B N 1
ATOM 1936 C CA . LEU B 1 121 ? -2.449 15.039 2.619 1 67.88 121 LEU B CA 1
ATOM 1937 C C . LEU B 1 121 ? -1.285 15.062 1.635 1 67.88 121 LEU B C 1
ATOM 1939 O O . LEU B 1 121 ? -0.123 15.125 2.041 1 67.88 121 LEU B O 1
ATOM 1943 N N . ALA B 1 122 ? -1.67 15.031 0.357 1 70.31 122 ALA B N 1
ATOM 1944 C CA . ALA B 1 122 ? -0.631 15.125 -0.666 1 70.31 122 ALA B CA 1
ATOM 1945 C C . ALA B 1 122 ? 0.156 16.422 -0.526 1 70.31 122 ALA B C 1
ATOM 1947 O O . ALA B 1 122 ? 1.383 16.438 -0.653 1 70.31 122 ALA B O 1
ATOM 1948 N N . GLU B 1 123 ? -0.517 17.406 -0.193 1 71.94 123 GLU B N 1
ATOM 1949 C CA . GLU B 1 123 ? 0.117 18.703 -0.042 1 71.94 123 GLU B CA 1
ATOM 1950 C C . GLU B 1 123 ? 0.952 18.766 1.234 1 71.94 123 GLU B C 1
ATOM 1952 O O . GLU B 1 123 ? 2.01 19.406 1.259 1 71.94 123 GLU B O 1
ATOM 1957 N N . SER B 1 124 ? 0.436 18.141 2.254 1 65.88 124 SER B N 1
ATOM 1958 C CA . SER B 1 124 ? 1.164 18.125 3.518 1 65.88 124 SER B CA 1
ATOM 1959 C C . SER B 1 124 ? 2.48 17.359 3.381 1 65.88 124 SER B C 1
ATOM 1961 O O . SER B 1 124 ? 3.49 17.75 3.977 1 65.88 124 SER B O 1
ATOM 1963 N N . PHE B 1 125 ? 2.467 16.312 2.65 1 64.56 125 PHE B N 1
ATOM 1964 C CA . PHE B 1 125 ? 3.691 15.562 2.398 1 64.56 125 PHE B CA 1
ATOM 1965 C C . PHE B 1 125 ? 4.734 16.438 1.724 1 64.56 125 PHE B C 1
ATOM 1967 O O . PHE B 1 125 ? 5.926 16.344 2.031 1 64.56 125 PHE B O 1
ATOM 1974 N N . ALA B 1 126 ? 4.262 17.203 0.775 1 61.25 126 ALA B N 1
ATOM 1975 C CA . ALA B 1 126 ? 5.16 18.094 0.048 1 61.25 126 ALA B CA 1
ATOM 1976 C C . ALA B 1 126 ? 5.82 19.094 0.99 1 61.25 126 ALA B C 1
ATOM 1978 O O . ALA B 1 126 ? 7.012 19.375 0.863 1 61.25 126 ALA B O 1
ATOM 1979 N N . PHE B 1 127 ? 5.078 19.594 1.849 1 58.81 127 PHE B N 1
ATOM 1980 C CA . PHE B 1 127 ? 5.582 20.609 2.766 1 58.81 127 PHE B CA 1
ATOM 1981 C C . PHE B 1 127 ? 6.582 20.016 3.748 1 58.81 127 PHE B C 1
ATOM 1983 O O . PHE B 1 127 ? 7.617 20.609 4.035 1 58.81 127 PHE B O 1
ATOM 1990 N N . ASN B 1 128 ? 6.277 18.812 4.25 1 60.38 128 ASN B N 1
ATOM 1991 C CA . ASN B 1 128 ? 7.121 18.188 5.258 1 60.38 128 ASN B CA 1
ATOM 1992 C C . ASN B 1 128 ? 8.406 17.625 4.648 1 60.38 128 ASN B C 1
ATOM 1994 O O . ASN B 1 128 ? 9.438 17.594 5.312 1 60.38 128 ASN B O 1
ATOM 1998 N N . LEU B 1 129 ? 8.281 17.172 3.428 1 57.56 129 LEU B N 1
ATOM 1999 C CA . LEU B 1 129 ? 9.477 16.672 2.76 1 57.56 129 LEU B CA 1
ATOM 2000 C C . LEU B 1 129 ? 10.406 17.828 2.385 1 57.56 129 LEU B C 1
ATOM 2002 O O . LEU B 1 129 ? 11.633 17.688 2.465 1 57.56 129 LEU B O 1
ATOM 2006 N N . LYS B 1 130 ? 9.906 18.938 1.815 1 53.5 130 LYS B N 1
ATOM 2007 C CA . LYS B 1 130 ? 10.773 20.094 1.556 1 53.5 130 LYS B CA 1
ATOM 2008 C C . LYS B 1 130 ? 11.539 20.5 2.811 1 53.5 130 LYS B C 1
ATOM 2010 O O . LYS B 1 130 ? 12.719 20.844 2.74 1 53.5 130 LYS B O 1
ATOM 2015 N N . GLY B 1 131 ? 10.93 20.453 3.945 1 46.25 131 GLY B N 1
ATOM 2016 C CA . GLY B 1 131 ? 11.664 20.766 5.16 1 46.25 131 GLY B CA 1
ATOM 2017 C C . GLY B 1 131 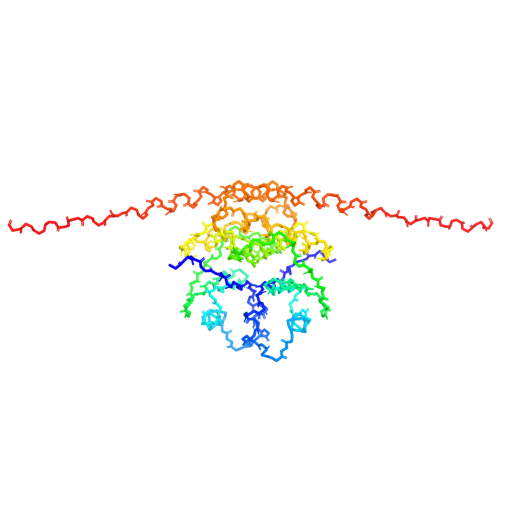? 12.742 19.75 5.488 1 46.25 131 GLY B C 1
ATOM 2018 O O . GLY B 1 131 ? 13.719 20.078 6.176 1 46.25 131 GLY B O 1
ATOM 2019 N N . SER B 1 132 ? 12.453 18.578 5.277 1 44.78 132 SER B N 1
ATOM 2020 C CA . SER B 1 132 ? 13.438 17.562 5.621 1 44.78 132 SER B CA 1
ATOM 2021 C C . SER B 1 132 ? 14.594 17.547 4.625 1 44.78 132 SER B C 1
ATOM 2023 O O . SER B 1 132 ? 15.695 17.125 4.957 1 44.78 132 SER B O 1
ATOM 2025 N N . SER B 1 133 ? 14.414 17.891 3.383 1 42 133 SER B N 1
ATOM 2026 C CA . SER B 1 133 ? 15.562 18 2.494 1 42 133 SER B CA 1
ATOM 2027 C C . SER B 1 133 ? 16.469 19.156 2.893 1 42 133 SER B C 1
ATOM 2029 O O . SER B 1 133 ? 17.656 19.156 2.557 1 42 133 SER B O 1
ATOM 2031 N N . SER B 1 134 ? 16.047 20.25 3.482 1 37.69 134 SER B N 1
ATOM 2032 C CA . SER B 1 134 ? 16.984 21.344 3.795 1 37.69 134 SER B CA 1
ATOM 2033 C C . SER B 1 134 ? 17.922 20.953 4.926 1 37.69 134 SER B C 1
ATOM 2035 O O . SER B 1 134 ? 18.984 21.562 5.102 1 37.69 134 SER B O 1
ATOM 2037 N N . SER B 1 135 ? 17.562 20.203 5.883 1 37.5 135 SER B N 1
ATOM 2038 C CA . SER B 1 135 ? 18.5 20.094 6.996 1 37.5 135 SER B CA 1
ATOM 2039 C C . SER B 1 135 ? 19.688 19.203 6.637 1 37.5 135 SER B C 1
ATOM 2041 O O . SER B 1 135 ? 20.578 18.984 7.461 1 37.5 135 SER B O 1
ATOM 2043 N N . VAL B 1 136 ? 19.75 18.469 5.629 1 38.38 136 VAL B N 1
ATOM 2044 C CA . VAL B 1 136 ? 21.047 17.859 5.355 1 38.38 136 VAL B CA 1
ATOM 2045 C C . VAL B 1 136 ? 22 18.906 4.766 1 38.38 136 VAL B C 1
ATOM 2047 O O . VAL B 1 136 ? 22.078 19.062 3.547 1 38.38 136 VAL B O 1
ATOM 2050 N N . SER B 1 137 ? 21.875 20.125 5.109 1 33.97 137 SER B N 1
ATOM 2051 C CA . SER B 1 137 ? 23.047 20.984 4.902 1 33.97 137 SER B CA 1
ATOM 2052 C C . SER B 1 137 ? 24.312 20.328 5.441 1 33.97 137 SER B C 1
ATOM 2054 O O . SER B 1 137 ? 24.281 19.656 6.473 1 33.97 137 SER B O 1
ATOM 2056 N N . SER B 1 138 ? 25.391 20.312 4.598 1 34.78 138 SER B N 1
ATOM 2057 C CA . SER B 1 138 ? 26.828 20.016 4.695 1 34.78 138 SER B CA 1
ATOM 2058 C C . SER B 1 138 ? 27.438 20.672 5.934 1 34.78 138 SER B C 1
ATOM 2060 O O . SER B 1 138 ? 27.688 21.875 5.945 1 34.78 138 SER B O 1
ATOM 2062 N N . ASP B 1 139 ? 26.906 20.484 7.078 1 33.5 139 ASP B N 1
ATOM 2063 C CA . ASP B 1 139 ? 27.766 20.953 8.156 1 33.5 139 ASP B CA 1
ATOM 2064 C C . ASP B 1 139 ? 29.125 20.266 8.102 1 33.5 139 ASP B C 1
ATOM 2066 O O . ASP B 1 139 ? 29.344 19.234 8.734 1 33.5 139 ASP B O 1
ATOM 2070 N N . VAL B 1 140 ? 29.719 19.781 6.969 1 35.72 140 VAL B N 1
ATOM 2071 C CA . VAL B 1 140 ? 31.141 19.469 6.992 1 35.72 140 VAL B CA 1
ATOM 2072 C C . VAL B 1 140 ? 31.953 20.734 7.211 1 35.72 140 VAL B C 1
ATOM 2074 O O . VAL B 1 140 ? 32.125 21.531 6.289 1 35.72 140 VAL B O 1
ATOM 2077 N N . GLY B 1 141 ? 31.672 21.453 8.211 1 30.34 141 GLY B N 1
ATOM 2078 C CA . GLY B 1 141 ? 32.656 22.453 8.617 1 30.34 141 GLY B CA 1
ATOM 2079 C C . GLY B 1 141 ? 34.062 21.891 8.641 1 30.34 141 GLY B C 1
ATOM 2080 O O . GLY B 1 141 ? 34.281 20.703 8.898 1 30.34 141 GLY B O 1
ATOM 2081 N N . SER B 1 142 ? 35.031 22.516 7.816 1 33.03 142 SER B N 1
ATOM 2082 C CA . SER B 1 142 ? 36.5 22.531 7.664 1 33.03 142 SER B CA 1
ATOM 2083 C C . SER B 1 142 ? 37.188 22.703 9.016 1 33.03 142 SER B C 1
ATOM 2085 O O . SER B 1 142 ? 37.062 23.734 9.664 1 33.03 142 SER B O 1
ATOM 2087 N N . ASP B 1 143 ? 37.188 21.766 9.922 1 32.34 143 ASP B N 1
ATOM 2088 C CA . ASP B 1 143 ? 38.156 21.875 10.992 1 32.34 143 ASP B CA 1
ATOM 2089 C C . ASP B 1 143 ? 39.562 22.062 10.43 1 32.34 143 ASP B C 1
ATOM 2091 O O . ASP B 1 143 ? 40.062 21.188 9.711 1 32.34 143 ASP B O 1
ATOM 2095 N N . HIS B 1 144 ? 39.969 23.297 9.953 1 30.91 144 HIS B N 1
ATOM 2096 C CA . HIS B 1 144 ? 41.344 23.828 9.797 1 30.91 144 HIS B CA 1
ATOM 2097 C C . HIS B 1 144 ? 42.156 23.578 11.055 1 30.91 144 HIS B C 1
ATOM 2099 O O . HIS B 1 144 ? 41.812 24.062 12.133 1 30.91 144 HIS B O 1
ATOM 2105 N N . ILE B 1 145 ? 42.781 22.391 11.203 1 31.06 145 ILE B N 1
ATOM 2106 C CA . ILE B 1 145 ? 43.938 22.219 12.078 1 31.06 145 ILE B CA 1
ATOM 2107 C C . ILE B 1 145 ? 45 23.281 11.773 1 31.06 145 ILE B C 1
ATOM 2109 O O . ILE B 1 145 ? 45.281 23.547 10.609 1 31.06 145 ILE B O 1
ATOM 2113 N N . SER B 1 146 ? 45.031 24.328 12.523 1 30.31 146 SER B N 1
ATOM 2114 C CA . SER B 1 146 ? 46.094 25.297 12.766 1 30.31 146 SER B CA 1
ATOM 2115 C C . SER B 1 146 ? 47.438 24.609 12.93 1 30.31 146 SER B C 1
ATOM 2117 O O . SER B 1 146 ? 47.625 23.75 13.797 1 30.31 146 SER B O 1
ATOM 2119 N N . SER B 1 147 ? 48.188 24.391 11.766 1 24.38 147 SER B N 1
ATOM 2120 C CA . SER B 1 147 ? 49.594 24.594 12 1 24.38 147 SER B CA 1
ATOM 2121 C C . SER B 1 147 ? 49.906 26.062 12.227 1 24.38 147 SER B C 1
ATOM 2123 O O . SER B 1 147 ? 49.25 26.938 11.68 1 24.38 147 SER B O 1
#

Nearest PDB structures (foldseek):
  4e3a-assembly1_A  TM=8.190E-01  e=7.316E-06  Rhizobium etli CFN 42
  2dcn-assembly1_E  TM=7.631E-01  e=5.395E-06  Sulfurisphaera tokodaii str. 7
  3ubo-assembly1_B  TM=7.697E-01  e=5.734E-06  Sinorhizobium meliloti
  1tz6-assembly1_A  TM=7.311E-01  e=1.634E-04  Salmonella enterica subsp. enterica serovar Typhimurium str. LT2
  1tz6-assembly1_B  TM=6.471E-01  e=9.444E-05  Salmonella enterica subsp. enterica serovar Typhimurium str. LT2